Protein AF-A0A350HA23-F1 (afdb_monomer)

Foldseek 3Di:
DDVVVVVVVVVVVVVVVVVVVVVCVVVPDDDDDDDDPPPPPPDFPKWKKKKKKKWWWFQPQQFADDDDPDPVNNSLRTTWIKIKMKMWIWTDDPNWIKIKMKMKMKTARAGGFRFLQFQPPDPDRARGKGKTKGQGIKMKIKMKMKTDPDPFKIKIKMKMKMKTWTKIWIDGVDPHTDIDHTKIWIWIKMWMKMKGQPDDPVVVQKGKIKMFIFMKIWTDDMPPPCPVGGPDIDMGTPGGIMIMIMHTD

Radius of gyration: 23.12 Å; Cα contacts (8 Å, |Δi|>4): 568; chains: 1; bounding box: 74×37×57 Å

Sequence (249 aa):
MNKKVLWGLLILLLSALLFSDELQESLSGDTLLNIEKDSLYANNKTHFSISYNIGLCSKGNDLSSGISDDIVSLVIGRFYLINSVELLKSFSYNKKSFDVGIGFGYANIQSGSFDTHFKDTILNNFSSNWAGLLLGKTYKYYLNSLIRFSSAFNAGLTVNYSQGYGIENYYNNSTSPFELQNIRRDFIGTGLFFQWFPFSLNKLFLNPYLMIKLEGAKEVNSSSPYEAVWSKKVNLWFTGVYVGFSIGN

Solvent-accessible surface area (backbone atoms only — not comparable to full-atom values): 12978 Å² total; per-residue (Å²): 131,59,68,68,59,53,49,54,52,45,52,53,49,46,52,58,42,59,67,43,46,72,56,44,68,75,68,73,70,99,71,76,91,88,77,68,92,84,65,83,79,69,73,80,72,71,41,53,31,47,31,43,36,44,29,51,18,35,31,50,76,52,25,25,42,79,91,51,96,46,69,68,54,42,50,56,31,38,40,37,54,35,44,34,44,35,45,34,41,41,45,71,58,95,94,42,48,40,34,44,30,45,34,44,32,45,30,61,41,66,59,14,50,32,78,53,77,34,60,42,69,82,86,73,68,43,88,64,30,42,34,36,37,31,39,34,49,32,42,36,39,37,40,37,43,35,42,59,79,50,96,42,37,34,42,32,41,36,44,38,41,33,42,31,37,20,35,39,34,37,31,63,97,49,98,63,58,55,73,45,77,76,31,43,35,32,26,46,28,47,32,39,36,41,37,35,38,89,54,75,42,75,93,73,52,37,36,42,32,44,32,44,34,54,29,41,23,40,49,77,48,60,64,48,92,55,57,88,74,47,87,81,68,57,52,48,39,60,27,32,49,30,44,34,37,36,35,49,129

Nearest PDB structures (foldseek):
  6r2q-assembly1_B  TM=2.440E-01  e=6.971E-02  Shewanella baltica
  5fq7-assembly1_B  TM=2.322E-01  e=1.637E-01  Bacteroides thetaiotaomicron
  6sm3-assembly1_B  TM=2.751E-01  e=4.056E-01  Porphyromonas gingivalis W83
  8bmx-assembly1_C  TM=2.406E-01  e=3.106E-01  Bacteroides thetaiotaomicron VPI-5482
  1pnz-assembly1_A  TM=2.355E-01  e=5.587E-01  Escherichia coli

Organism: NCBI:txid2052148

Mean predicted aligned error: 12.56 Å

Structure (mmCIF, N/CA/C/O backbone):
data_AF-A0A350HA23-F1
#
_entry.id   AF-A0A350HA23-F1
#
loop_
_atom_site.group_PDB
_atom_site.id
_atom_site.type_symbol
_atom_site.label_atom_id
_atom_site.label_alt_id
_atom_site.label_comp_id
_atom_site.label_asym_id
_atom_site.label_entity_id
_atom_site.label_seq_id
_atom_site.pdbx_PDB_ins_code
_atom_site.Cartn_x
_atom_site.Cartn_y
_atom_site.Cartn_z
_atom_site.occupancy
_atom_site.B_iso_or_equiv
_atom_site.auth_seq_id
_atom_site.auth_comp_id
_atom_site.auth_asym_id
_atom_site.auth_atom_id
_atom_site.pdbx_PDB_model_num
ATOM 1 N N . MET A 1 1 ? -13.479 -1.899 -19.887 1.00 44.66 1 MET A N 1
ATOM 2 C CA . MET A 1 1 ? -13.221 -2.488 -18.552 1.00 44.66 1 MET A CA 1
ATOM 3 C C . MET A 1 1 ? -12.656 -3.891 -18.751 1.00 44.66 1 MET A C 1
ATOM 5 O O . MET A 1 1 ? -13.248 -4.656 -19.501 1.00 44.66 1 MET A O 1
ATOM 9 N N . ASN A 1 2 ? -11.476 -4.200 -18.203 1.00 54.25 2 ASN A N 1
ATOM 10 C CA . ASN A 1 2 ? -10.789 -5.475 -18.449 1.00 54.25 2 ASN A CA 1
ATOM 11 C C . ASN A 1 2 ? -11.610 -6.637 -17.855 1.00 54.25 2 ASN A C 1
ATOM 13 O O . ASN A 1 2 ? -12.013 -6.558 -16.695 1.00 54.25 2 ASN A O 1
ATOM 17 N N . LYS A 1 3 ? -11.850 -7.711 -18.624 1.00 43.31 3 LYS A N 1
ATOM 18 C CA . LYS A 1 3 ? -12.650 -8.870 -18.179 1.00 43.31 3 LYS A CA 1
ATOM 19 C C . LYS A 1 3 ? -12.146 -9.430 -16.843 1.00 43.31 3 LYS A C 1
ATOM 21 O O . LYS A 1 3 ? -12.951 -9.837 -16.022 1.00 43.31 3 LYS A O 1
ATOM 26 N N . LYS A 1 4 ? -10.837 -9.364 -16.572 1.00 47.16 4 LYS A N 1
ATOM 27 C CA . LYS A 1 4 ? -10.236 -9.804 -15.297 1.00 47.16 4 LYS A CA 1
ATOM 28 C C . LYS A 1 4 ? -10.660 -8.958 -14.086 1.00 47.16 4 LYS A C 1
ATOM 30 O O . LYS A 1 4 ? -10.870 -9.505 -13.012 1.00 47.16 4 LYS A O 1
ATOM 35 N N . VAL A 1 5 ? -10.834 -7.647 -14.268 1.00 45.09 5 VAL A N 1
ATOM 36 C CA . VAL A 1 5 ? -11.337 -6.730 -13.225 1.00 45.09 5 VAL A CA 1
ATOM 37 C C . VAL A 1 5 ? -12.819 -6.985 -12.967 1.00 45.09 5 VAL A C 1
ATOM 39 O O . VAL A 1 5 ? -13.247 -6.999 -11.817 1.00 45.09 5 VAL A O 1
ATOM 42 N N . LEU A 1 6 ? -13.584 -7.260 -14.029 1.00 48.44 6 LEU A N 1
ATOM 43 C CA . LEU A 1 6 ? -14.982 -7.669 -13.909 1.00 48.44 6 LEU A CA 1
ATOM 44 C C . LEU A 1 6 ? -15.101 -8.984 -13.126 1.00 48.44 6 LEU A C 1
ATOM 46 O O . LEU A 1 6 ? -15.938 -9.062 -12.244 1.00 48.44 6 LEU A O 1
ATOM 50 N N . TRP A 1 7 ? -14.232 -9.970 -13.375 1.00 51.69 7 TRP A N 1
ATOM 51 C CA . TRP A 1 7 ? -14.207 -11.226 -12.615 1.00 51.69 7 TRP A CA 1
ATOM 52 C C . TRP A 1 7 ? -13.810 -11.035 -11.147 1.00 51.69 7 TRP A C 1
ATOM 54 O O . TRP A 1 7 ? -14.416 -11.658 -10.288 1.00 51.69 7 TRP A O 1
ATOM 64 N N . GLY A 1 8 ? -12.852 -10.157 -10.833 1.00 52.16 8 GLY A N 1
ATOM 65 C CA . GLY A 1 8 ? -12.499 -9.842 -9.442 1.00 52.16 8 GLY A CA 1
ATOM 66 C C . GLY A 1 8 ? -13.642 -9.163 -8.680 1.00 52.16 8 GLY A C 1
ATOM 67 O O . GLY A 1 8 ? -13.960 -9.561 -7.562 1.00 52.16 8 GLY A O 1
ATOM 68 N N . LEU A 1 9 ? -14.311 -8.194 -9.315 1.00 49.84 9 LEU A N 1
ATOM 69 C CA . LEU A 1 9 ? -15.528 -7.575 -8.784 1.00 49.84 9 LEU A CA 1
ATOM 70 C C . LEU A 1 9 ? -16.672 -8.581 -8.670 1.00 49.84 9 LEU A C 1
ATOM 72 O O . LEU A 1 9 ? -17.390 -8.543 -7.684 1.00 49.84 9 LEU A O 1
ATOM 76 N N . LEU A 1 10 ? -16.820 -9.493 -9.634 1.00 49.53 10 LEU A N 1
ATOM 77 C CA . LEU A 1 10 ? -17.839 -10.538 -9.617 1.00 49.53 10 LEU A CA 1
ATOM 78 C C . LEU A 1 10 ? -17.581 -11.540 -8.494 1.00 49.53 10 LEU A C 1
ATOM 80 O O . LEU A 1 10 ? -18.531 -11.915 -7.838 1.00 49.53 10 LEU A O 1
ATOM 84 N N . ILE A 1 11 ? -16.331 -11.935 -8.234 1.00 59.06 11 ILE A N 1
ATOM 85 C CA . ILE A 1 11 ? -15.965 -12.822 -7.117 1.00 59.06 11 ILE A CA 1
ATOM 86 C C . ILE A 1 11 ? -16.202 -12.128 -5.772 1.00 59.06 11 ILE A C 1
ATOM 88 O O . ILE A 1 11 ? -16.645 -12.784 -4.841 1.00 59.06 11 ILE A O 1
ATOM 92 N N . LEU A 1 12 ? -15.961 -10.816 -5.672 1.00 50.94 12 LEU A N 1
ATOM 93 C CA . LEU A 1 12 ? -16.290 -10.006 -4.490 1.00 50.94 12 LEU A CA 1
ATOM 94 C C . LEU A 1 12 ? -17.801 -9.819 -4.300 1.00 50.94 12 LEU A C 1
ATOM 96 O O . LEU A 1 12 ? -18.290 -9.856 -3.175 1.00 50.94 12 LEU A O 1
ATOM 100 N N . LEU A 1 13 ? -18.544 -9.628 -5.393 1.00 50.62 13 LEU A N 1
ATOM 101 C CA . LEU A 1 13 ? -20.001 -9.572 -5.367 1.00 50.62 13 LEU A CA 1
ATOM 102 C C . LEU A 1 13 ? -20.568 -10.946 -5.010 1.00 50.62 13 LEU A C 1
ATOM 104 O O . LEU A 1 13 ? -21.474 -11.020 -4.203 1.00 50.62 13 LEU A O 1
ATOM 108 N N . LEU A 1 14 ? -20.008 -12.024 -5.566 1.00 45.19 14 LEU A N 1
ATOM 109 C CA . LEU A 1 14 ? -20.374 -13.411 -5.291 1.00 45.19 14 LEU A CA 1
ATOM 110 C C . LEU A 1 14 ? -19.996 -13.819 -3.878 1.00 45.19 14 LEU A C 1
ATOM 112 O O . LEU A 1 14 ? -20.769 -14.532 -3.276 1.00 45.19 14 LEU A O 1
ATOM 116 N N . SER A 1 15 ? -18.876 -13.380 -3.308 1.00 52.31 15 SER A N 1
ATOM 117 C CA . SER A 1 15 ? -18.588 -13.654 -1.899 1.00 52.31 15 SER A CA 1
ATOM 118 C C . SER A 1 15 ? -19.535 -12.869 -0.995 1.00 52.31 15 SER A C 1
ATOM 120 O O . SER A 1 15 ? -20.095 -13.450 -0.074 1.00 52.31 15 SER A O 1
ATOM 122 N N . ALA A 1 16 ? -19.823 -11.601 -1.306 1.00 48.41 16 ALA A N 1
ATOM 123 C CA . ALA A 1 16 ? -20.853 -10.830 -0.609 1.00 48.41 16 ALA A CA 1
ATOM 124 C C . ALA A 1 16 ? -22.270 -11.428 -0.765 1.00 48.41 16 ALA A C 1
ATOM 126 O O . ALA A 1 16 ? -23.061 -11.354 0.172 1.00 48.41 16 ALA A O 1
ATOM 127 N N . LEU A 1 17 ? -22.578 -12.038 -1.916 1.00 45.44 17 LEU A N 1
ATOM 128 C CA . LEU A 1 17 ? -23.851 -12.703 -2.213 1.00 45.44 17 LEU A CA 1
ATOM 129 C C . LEU A 1 17 ? -23.929 -14.116 -1.617 1.00 45.44 17 LEU A C 1
ATOM 131 O O . LEU A 1 17 ? -24.963 -14.481 -1.089 1.00 45.44 17 LEU A O 1
ATOM 135 N N . LEU A 1 18 ? -22.840 -14.883 -1.585 1.00 46.09 18 LEU A N 1
ATOM 136 C CA . LEU A 1 18 ? -22.783 -16.207 -0.951 1.00 46.09 18 LEU A CA 1
ATOM 137 C C . LEU A 1 18 ? -22.986 -16.100 0.569 1.00 46.09 18 LEU A C 1
ATOM 139 O O . LEU A 1 18 ? -23.615 -16.969 1.157 1.00 46.09 18 LEU A O 1
ATOM 143 N N . PHE A 1 19 ? -22.547 -14.999 1.191 1.00 48.44 19 PHE A N 1
ATOM 144 C CA . PHE A 1 19 ? -22.897 -14.663 2.580 1.00 48.44 19 PHE A CA 1
ATOM 145 C C . PHE A 1 19 ? -24.306 -14.049 2.740 1.00 48.44 19 PHE A C 1
ATOM 147 O O . PHE A 1 19 ? -24.802 -13.944 3.860 1.00 48.44 19 PHE A O 1
ATOM 154 N N . SER A 1 20 ? -24.955 -13.636 1.646 1.00 47.41 20 SER A N 1
ATOM 155 C CA . SER A 1 20 ? -26.346 -13.155 1.612 1.00 47.41 20 SER A CA 1
ATOM 156 C C . SER A 1 20 ? -27.341 -14.300 1.404 1.00 47.41 20 SER A C 1
ATOM 158 O O . SER A 1 20 ? -28.432 -14.264 1.967 1.00 47.41 20 SER A O 1
ATOM 160 N N . ASP A 1 21 ? -26.977 -15.326 0.637 1.00 42.88 21 ASP A N 1
ATOM 161 C CA . ASP A 1 21 ? -27.863 -16.436 0.284 1.00 42.88 21 ASP A CA 1
ATOM 162 C C . ASP A 1 21 ? -28.022 -17.429 1.446 1.00 42.88 21 ASP A C 1
ATOM 164 O O . ASP A 1 21 ? -29.137 -17.877 1.697 1.00 42.88 21 ASP A O 1
ATOM 168 N N . GLU A 1 22 ? -26.988 -17.639 2.275 1.00 46.59 22 GLU A N 1
ATOM 169 C CA . GLU A 1 22 ? -27.129 -18.305 3.591 1.00 46.59 22 GLU A CA 1
ATOM 170 C C . GLU A 1 22 ? -28.080 -17.542 4.542 1.00 46.59 22 GLU A C 1
ATOM 172 O O . GLU A 1 22 ? -28.651 -18.115 5.469 1.00 46.59 22 GLU A O 1
ATOM 177 N N . LEU A 1 23 ? -28.299 -16.244 4.298 1.00 41.03 23 LEU A N 1
ATOM 178 C CA . LEU A 1 23 ? -29.286 -15.413 4.994 1.00 41.03 23 LEU A CA 1
ATOM 179 C C . LEU A 1 23 ? -30.675 -15.480 4.327 1.00 41.03 23 LEU A C 1
ATOM 181 O O . LEU A 1 23 ? -31.682 -15.357 5.027 1.00 41.03 23 LEU A O 1
ATOM 185 N N . GLN A 1 24 ? -30.761 -15.736 3.017 1.00 42.22 24 GLN A N 1
ATOM 186 C CA . GLN A 1 24 ? -32.025 -15.900 2.284 1.00 42.22 24 GLN A CA 1
ATOM 187 C C . GLN A 1 24 ? -32.605 -17.321 2.341 1.00 42.22 24 GLN A C 1
ATOM 189 O O . GLN A 1 24 ? -33.827 -17.471 2.282 1.00 42.22 24 GLN A O 1
ATOM 194 N N . GLU A 1 25 ? -31.791 -18.357 2.553 1.00 41.03 25 GLU A N 1
ATOM 195 C CA . GLU A 1 25 ? -32.283 -19.711 2.858 1.00 41.03 25 GLU A CA 1
ATOM 196 C C . GLU A 1 25 ? -33.001 -19.771 4.219 1.00 41.03 25 GLU A C 1
ATOM 198 O O . GLU A 1 25 ? -33.855 -20.627 4.429 1.00 41.03 25 GLU A O 1
ATOM 203 N N . SER A 1 26 ? -32.779 -18.787 5.104 1.00 43.81 26 SER A N 1
ATOM 204 C CA . SER A 1 26 ? -33.602 -18.593 6.311 1.00 43.81 26 SER A CA 1
ATOM 205 C C . SER A 1 26 ? -34.960 -17.911 6.053 1.00 43.81 26 SER A C 1
ATOM 207 O O . SER A 1 26 ? -35.782 -17.816 6.962 1.00 43.81 26 SER A O 1
ATOM 209 N N . LEU A 1 27 ? -35.211 -17.434 4.826 1.00 38.25 27 LEU A N 1
ATOM 210 C CA . LEU A 1 27 ? -36.373 -16.613 4.453 1.00 38.25 27 LEU A CA 1
ATOM 211 C C . LEU A 1 27 ? -37.299 -17.257 3.407 1.00 38.25 27 LEU A C 1
ATOM 213 O O . LEU A 1 27 ? -38.324 -16.665 3.075 1.00 38.25 27 LEU A O 1
ATOM 217 N N . SER A 1 28 ? -36.996 -18.460 2.907 1.00 42.38 28 SER A N 1
ATOM 218 C CA . SER A 1 28 ? -37.864 -19.188 1.965 1.00 42.38 28 SER A CA 1
ATOM 219 C C . SER A 1 28 ? -38.332 -20.525 2.540 1.00 42.38 28 SER A C 1
ATOM 221 O O . SER A 1 28 ? -37.976 -21.608 2.091 1.00 42.38 28 SER A O 1
ATOM 223 N N . GLY A 1 29 ? -39.174 -20.442 3.564 1.00 36.59 29 GLY A N 1
ATOM 224 C CA . GLY A 1 29 ? -39.840 -21.602 4.138 1.00 36.59 29 GLY A CA 1
ATOM 225 C C . GLY A 1 29 ? -40.995 -21.166 5.017 1.00 36.59 29 GLY A C 1
ATOM 226 O O . GLY A 1 29 ? -40.851 -21.093 6.234 1.00 36.59 29 GLY A O 1
ATOM 227 N N . ASP A 1 30 ? -42.131 -20.852 4.391 1.00 45.16 30 ASP A N 1
ATOM 228 C CA . ASP A 1 30 ? -43.414 -20.612 5.050 1.00 45.16 30 ASP A CA 1
ATOM 229 C C . ASP A 1 30 ? -43.764 -21.780 5.983 1.00 45.16 30 ASP A C 1
ATOM 231 O O . ASP A 1 30 ? -44.369 -22.774 5.590 1.00 45.16 30 ASP A O 1
ATOM 235 N N . THR A 1 31 ? -43.399 -21.645 7.256 1.00 40.53 31 THR A N 1
ATOM 236 C CA . THR A 1 31 ? -43.985 -22.421 8.345 1.00 40.53 31 THR A CA 1
ATOM 237 C C . THR A 1 31 ? -44.118 -21.536 9.579 1.00 40.53 31 THR A C 1
ATOM 239 O O . THR A 1 31 ? -43.207 -21.383 10.378 1.00 40.53 31 THR A O 1
ATOM 242 N N . LEU A 1 32 ? -45.332 -20.996 9.711 1.00 35.59 32 LEU A N 1
ATOM 243 C CA . LEU A 1 32 ? -46.062 -20.854 10.971 1.00 35.59 32 LEU A CA 1
ATOM 244 C C . LEU A 1 32 ? -45.513 -19.846 12.000 1.00 35.59 32 LEU A C 1
ATOM 246 O O . LEU A 1 32 ? -44.735 -20.160 12.891 1.00 35.59 32 LEU A O 1
ATOM 250 N N . LEU A 1 33 ? -46.071 -18.634 11.910 1.00 45.16 33 LEU A N 1
ATOM 251 C CA . LEU A 1 33 ? -46.885 -18.011 12.968 1.00 45.16 33 LEU A CA 1
ATOM 252 C C . LEU A 1 33 ? -46.480 -18.320 14.431 1.00 45.16 33 LEU A C 1
ATOM 254 O O . LEU A 1 33 ? -46.729 -19.412 14.930 1.00 45.16 33 LEU A O 1
ATOM 258 N N . ASN A 1 34 ? -46.056 -17.261 15.136 1.00 38.25 34 ASN A N 1
ATOM 259 C CA . ASN A 1 34 ? -45.949 -17.113 16.604 1.00 38.25 34 ASN A CA 1
ATOM 260 C C . ASN A 1 34 ? -44.606 -17.392 17.297 1.00 38.25 34 ASN A C 1
ATOM 262 O O . ASN A 1 34 ? -44.599 -17.821 18.448 1.00 38.25 34 ASN A O 1
ATOM 266 N N . ILE A 1 35 ? -43.476 -17.010 16.699 1.00 39.25 35 ILE A N 1
ATOM 267 C CA . ILE A 1 35 ? -42.250 -16.784 17.482 1.00 39.25 35 ILE A CA 1
ATOM 268 C C . ILE A 1 35 ? -41.827 -15.319 17.330 1.00 39.25 35 ILE A C 1
ATOM 270 O O . ILE A 1 35 ? -41.326 -14.900 16.294 1.00 39.25 35 ILE A O 1
ATOM 274 N N . GLU A 1 36 ? -42.143 -14.540 18.366 1.00 38.94 3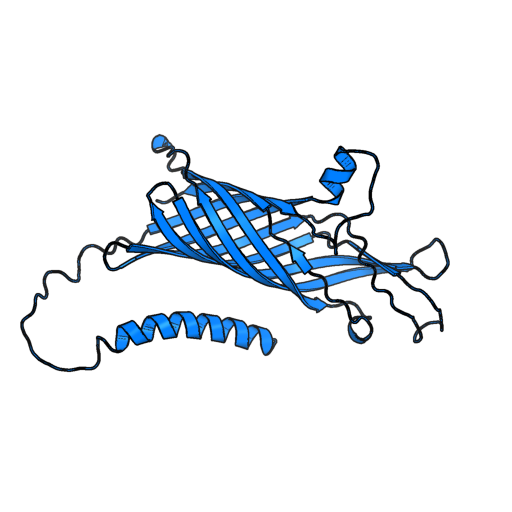6 GLU A N 1
ATOM 275 C CA . GLU A 1 36 ? -41.507 -13.274 18.760 1.00 38.94 36 GLU A CA 1
ATOM 276 C C . GLU A 1 36 ? -41.146 -12.285 17.638 1.00 38.94 36 GLU A C 1
ATOM 278 O O . GLU A 1 36 ? -39.990 -12.094 17.265 1.00 38.94 36 GLU A O 1
ATOM 283 N N . LYS A 1 37 ? -42.145 -11.509 17.207 1.00 33.59 37 LYS A N 1
ATOM 284 C CA . LYS A 1 37 ? -41.938 -10.256 16.459 1.00 33.59 37 LYS A CA 1
ATOM 285 C C . LYS A 1 37 ? -41.234 -9.146 17.268 1.00 33.59 37 LYS A C 1
ATOM 287 O O . LYS A 1 37 ? -40.971 -8.087 16.708 1.00 33.59 37 LYS A O 1
ATOM 292 N N . ASP A 1 38 ? -40.870 -9.399 18.528 1.00 35.19 38 ASP A N 1
ATOM 293 C CA . ASP A 1 38 ? -40.363 -8.392 19.470 1.00 35.19 38 ASP A CA 1
ATOM 294 C C . ASP A 1 38 ? -38.849 -8.463 19.771 1.00 35.19 38 ASP A C 1
ATOM 296 O O . ASP A 1 38 ? -38.357 -7.657 20.558 1.00 35.19 38 ASP A O 1
ATOM 300 N N . SER A 1 39 ? -38.061 -9.345 19.133 1.00 35.59 39 SER A N 1
ATOM 301 C CA . SER A 1 39 ? -36.604 -9.433 19.400 1.00 35.59 39 SER A CA 1
ATOM 302 C C . SER A 1 39 ? -35.676 -9.186 18.198 1.00 35.59 39 SER A C 1
ATOM 304 O O . SER A 1 39 ? -34.488 -8.926 18.396 1.00 35.59 39 SER A O 1
ATOM 306 N N . LEU A 1 40 ? -36.186 -9.166 16.958 1.00 39.19 40 LEU A N 1
ATOM 307 C CA . LEU A 1 40 ? -35.351 -9.027 15.748 1.00 39.19 40 LEU A CA 1
ATOM 308 C C . LEU A 1 40 ? -35.111 -7.581 15.268 1.00 39.19 40 LEU A C 1
ATOM 310 O O . LEU A 1 40 ? -34.254 -7.351 14.418 1.00 39.19 40 LEU A O 1
ATOM 314 N N . TYR A 1 41 ? -35.800 -6.597 15.853 1.00 40.25 41 TYR A N 1
ATOM 315 C CA . TYR A 1 41 ? -35.554 -5.157 15.652 1.00 40.25 41 TYR A CA 1
ATOM 316 C C . TYR A 1 41 ? -34.712 -4.540 16.785 1.00 40.25 41 TYR A C 1
ATOM 318 O O . TYR A 1 41 ? -34.812 -3.350 17.091 1.00 40.25 41 TYR A O 1
ATOM 326 N N . ALA A 1 42 ? -33.856 -5.339 17.425 1.00 39.97 42 ALA A N 1
ATOM 327 C CA . ALA A 1 42 ? -32.929 -4.861 18.440 1.00 39.97 42 ALA A CA 1
ATOM 328 C C . ALA A 1 42 ? -31.822 -3.984 17.815 1.00 39.97 42 ALA A C 1
ATOM 330 O O . ALA A 1 42 ? -30.749 -4.463 17.474 1.00 39.97 42 ALA A O 1
ATOM 331 N N . ASN A 1 43 ? -32.084 -2.676 17.698 1.00 44.19 43 ASN A N 1
ATOM 332 C CA . ASN A 1 43 ? -31.084 -1.599 17.664 1.00 44.19 43 ASN A CA 1
ATOM 333 C C . ASN A 1 43 ? -29.856 -1.843 16.754 1.00 44.19 43 ASN A C 1
ATOM 335 O O . ASN A 1 43 ? -28.713 -1.842 17.218 1.00 44.19 43 ASN A O 1
ATOM 339 N N . ASN A 1 44 ? -30.064 -1.955 15.439 1.00 50.69 44 ASN A N 1
ATOM 340 C CA . ASN A 1 44 ? -28.972 -1.870 14.463 1.00 50.69 44 ASN A CA 1
ATOM 341 C C . ASN A 1 44 ? -28.453 -0.427 14.372 1.00 50.69 44 ASN A C 1
ATOM 343 O O . ASN A 1 44 ? -28.734 0.298 13.419 1.00 50.69 44 ASN A O 1
ATOM 347 N N . LYS A 1 45 ? -27.693 0.014 15.380 1.00 61.41 45 LYS A N 1
ATOM 348 C CA . LYS A 1 45 ? -26.907 1.244 15.281 1.00 61.41 45 LYS A CA 1
ATOM 349 C C . LYS A 1 45 ? -25.831 1.013 14.227 1.00 61.41 45 LYS A C 1
ATOM 351 O O . LYS A 1 45 ? -24.855 0.305 14.458 1.00 61.41 45 LYS A O 1
ATOM 356 N N . THR A 1 46 ? -26.042 1.569 13.043 1.00 66.44 46 THR A N 1
ATOM 357 C CA . THR A 1 46 ? -25.005 1.659 12.019 1.00 66.44 46 THR A CA 1
ATOM 358 C C . THR A 1 46 ? -24.025 2.747 12.435 1.00 66.44 46 THR A C 1
ATOM 360 O O . THR A 1 46 ? -24.429 3.901 12.581 1.00 66.44 46 THR A O 1
ATOM 363 N N . HIS A 1 47 ? -22.757 2.388 12.610 1.00 83.56 47 HIS A N 1
ATOM 364 C CA . HIS A 1 47 ? -21.684 3.343 12.884 1.00 83.56 47 HIS A CA 1
ATOM 365 C C . HIS A 1 47 ? -20.867 3.567 11.612 1.00 83.56 47 HIS A C 1
ATOM 367 O O . HIS A 1 47 ? -20.634 2.631 10.843 1.00 83.56 47 HIS A O 1
ATOM 373 N N . PHE A 1 48 ? -20.458 4.812 11.386 1.00 88.44 48 PHE A N 1
ATOM 374 C CA . PHE A 1 48 ? -19.585 5.199 10.286 1.00 88.44 48 PHE A CA 1
ATOM 375 C C . PHE A 1 48 ? -18.329 5.809 10.869 1.00 88.44 48 PHE A C 1
ATOM 377 O O . PHE A 1 48 ? -18.427 6.749 11.654 1.00 88.44 48 PHE A O 1
ATOM 384 N N . SER A 1 49 ? -17.167 5.328 10.442 1.00 90.62 49 SER A N 1
ATOM 385 C CA . SER A 1 49 ? -15.904 5.910 10.866 1.00 90.62 49 SER A CA 1
ATOM 386 C C . SER A 1 49 ? -15.026 6.299 9.689 1.00 90.62 49 SER A C 1
ATOM 388 O O . SER A 1 49 ? -15.010 5.650 8.644 1.00 90.62 49 SER A O 1
ATOM 390 N N . ILE A 1 50 ? -14.304 7.401 9.864 1.00 92.81 50 ILE A N 1
ATOM 391 C CA . ILE A 1 50 ? -13.283 7.875 8.936 1.00 92.81 50 ILE A CA 1
ATOM 392 C C . ILE A 1 50 ? -11.944 7.716 9.632 1.00 92.81 50 ILE A C 1
ATOM 394 O O . ILE A 1 50 ? -11.772 8.147 10.771 1.00 92.81 50 ILE A O 1
ATOM 398 N N . SER A 1 51 ? -10.990 7.106 8.946 1.00 93.62 51 SER A N 1
ATOM 399 C CA . SER A 1 51 ? -9.657 6.862 9.469 1.00 93.62 51 SER A CA 1
ATOM 400 C C . SER A 1 51 ? -8.590 7.446 8.564 1.00 93.62 51 SER A C 1
ATOM 402 O O . SER A 1 51 ? -8.728 7.450 7.343 1.00 93.62 51 SER A O 1
ATOM 404 N N . TYR A 1 52 ? -7.496 7.887 9.172 1.00 94.56 52 TYR A N 1
ATOM 405 C CA . TYR A 1 52 ? -6.265 8.250 8.482 1.00 94.56 52 TYR A CA 1
ATOM 406 C C . TYR A 1 52 ? -5.121 7.398 9.023 1.00 94.56 52 TYR A C 1
ATOM 408 O O . TYR A 1 52 ? -5.030 7.193 10.235 1.00 94.56 52 TYR A O 1
ATOM 416 N N . ASN A 1 53 ? -4.247 6.906 8.147 1.00 95.75 53 ASN A N 1
ATOM 417 C CA . ASN A 1 53 ? -3.036 6.194 8.544 1.00 95.75 53 ASN A CA 1
ATOM 418 C C . ASN A 1 53 ? -1.830 6.543 7.674 1.00 95.75 53 ASN A C 1
ATOM 420 O O . ASN A 1 53 ? -1.951 6.855 6.489 1.00 95.75 53 ASN A O 1
ATOM 424 N N . ILE A 1 54 ? -0.658 6.431 8.293 1.00 96.62 54 ILE A N 1
ATOM 425 C CA . ILE A 1 54 ? 0.649 6.477 7.649 1.00 96.62 54 ILE A CA 1
ATOM 426 C C . ILE A 1 54 ? 1.294 5.107 7.836 1.00 96.62 54 ILE A C 1
ATOM 428 O O . ILE A 1 54 ? 1.380 4.607 8.959 1.00 96.62 54 ILE A O 1
ATOM 432 N N . GLY A 1 55 ? 1.728 4.496 6.739 1.00 96.19 55 GLY A N 1
ATOM 433 C CA . GLY A 1 55 ? 2.381 3.193 6.717 1.00 96.19 55 GLY A CA 1
ATOM 434 C C . GLY A 1 55 ? 3.825 3.276 6.260 1.00 96.19 55 GLY A C 1
ATOM 435 O O . GLY A 1 55 ? 4.114 3.934 5.264 1.00 96.19 55 GLY A O 1
ATOM 436 N N . LEU A 1 56 ? 4.709 2.553 6.943 1.00 95.25 56 LEU A N 1
ATOM 437 C CA . LEU A 1 56 ? 6.054 2.233 6.478 1.00 95.25 56 LEU A CA 1
ATOM 438 C C . LEU A 1 56 ? 6.027 0.834 5.857 1.00 95.25 56 LEU A C 1
ATOM 440 O O . LEU A 1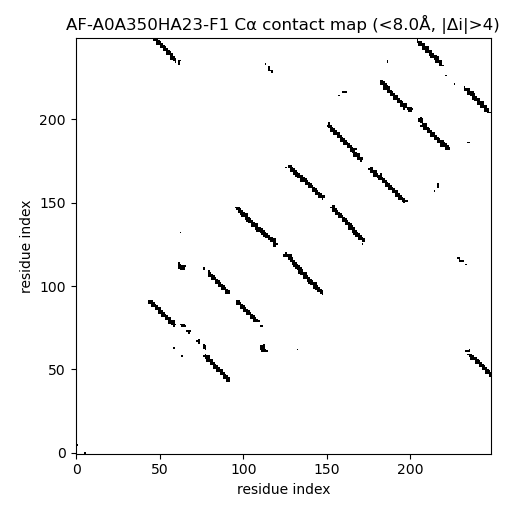 56 ? 5.912 -0.167 6.567 1.00 95.25 56 LEU A O 1
ATOM 444 N N . CYS A 1 57 ? 6.102 0.775 4.531 1.00 95.06 57 CYS A N 1
ATOM 445 C CA . CYS A 1 57 ? 5.943 -0.445 3.741 1.00 95.06 57 CYS A CA 1
ATOM 446 C C . CYS A 1 57 ? 7.275 -0.918 3.177 1.00 95.06 57 CYS A C 1
ATOM 448 O O . CYS A 1 57 ? 8.107 -0.098 2.796 1.00 95.06 57 CYS A O 1
ATOM 450 N N . SER A 1 58 ? 7.467 -2.230 3.071 1.00 92.94 58 SER A N 1
ATOM 451 C CA . SER A 1 58 ? 8.599 -2.792 2.335 1.00 92.94 58 SER A CA 1
ATOM 452 C C . SER A 1 58 ? 8.377 -2.655 0.831 1.00 92.94 58 SER A C 1
ATOM 454 O O . SER A 1 58 ? 7.294 -2.938 0.339 1.00 92.94 58 SER A O 1
ATOM 456 N N . LYS A 1 59 ? 9.414 -2.280 0.081 1.00 88.12 59 LYS A N 1
ATOM 457 C CA . LYS A 1 59 ? 9.408 -2.277 -1.391 1.00 88.12 59 LYS A CA 1
ATOM 458 C C . LYS A 1 59 ? 9.433 -3.694 -1.982 1.00 88.12 59 LYS A C 1
ATOM 460 O O . LYS A 1 59 ? 9.013 -3.896 -3.118 1.00 88.12 59 LYS A O 1
ATOM 465 N N . GLY A 1 60 ? 9.912 -4.675 -1.212 1.00 86.62 60 GLY A N 1
ATOM 466 C CA . GLY A 1 60 ? 10.249 -6.009 -1.707 1.00 86.62 60 GLY A CA 1
ATOM 467 C C . GLY A 1 60 ? 11.428 -6.004 -2.688 1.00 86.62 60 GLY A C 1
ATOM 468 O O . GLY A 1 60 ? 12.009 -4.963 -2.988 1.00 86.62 60 GLY A O 1
ATOM 469 N N . ASN A 1 61 ? 11.785 -7.185 -3.191 1.00 80.94 61 ASN A N 1
ATOM 470 C CA . ASN A 1 61 ? 12.992 -7.365 -4.009 1.00 80.94 61 ASN A CA 1
ATOM 471 C C . ASN A 1 61 ? 12.875 -6.764 -5.418 1.00 80.94 61 ASN A C 1
ATOM 473 O O . ASN A 1 61 ? 13.881 -6.381 -6.001 1.00 80.94 61 ASN A O 1
ATOM 477 N N . ASP A 1 62 ? 11.660 -6.681 -5.972 1.00 77.88 62 ASP A N 1
ATOM 478 C CA . ASP A 1 62 ? 11.443 -6.165 -7.332 1.00 77.88 62 ASP A CA 1
ATOM 479 C C . ASP A 1 62 ? 11.683 -4.652 -7.438 1.00 77.88 62 ASP A C 1
ATOM 481 O O . ASP A 1 62 ? 11.947 -4.147 -8.527 1.00 77.88 62 ASP A O 1
ATOM 485 N N . LEU A 1 63 ? 11.583 -3.935 -6.314 1.00 78.19 63 LEU A N 1
ATOM 486 C CA . LEU A 1 63 ? 11.699 -2.480 -6.236 1.00 78.19 63 LEU A CA 1
ATOM 487 C C . LEU A 1 63 ? 12.796 -2.031 -5.259 1.00 78.19 63 LEU A C 1
ATOM 489 O O . LEU A 1 63 ? 12.921 -0.844 -4.988 1.00 78.19 63 LEU A O 1
ATOM 493 N N . SER A 1 64 ? 13.606 -2.938 -4.712 1.00 73.88 64 SER A N 1
ATOM 494 C CA . SER A 1 64 ? 14.751 -2.547 -3.886 1.00 73.88 64 SER A CA 1
ATOM 495 C C . SER A 1 64 ? 15.924 -2.121 -4.769 1.00 73.88 64 SER A C 1
ATOM 497 O O . SER A 1 64 ? 16.319 -2.860 -5.671 1.00 73.88 64 SER A O 1
ATOM 499 N N . SER A 1 65 ? 16.509 -0.952 -4.512 1.00 64.81 65 SER A N 1
ATOM 500 C CA . SER A 1 65 ? 17.808 -0.584 -5.090 1.00 64.81 65 SER A CA 1
ATOM 501 C C . SER A 1 65 ? 18.933 -1.373 -4.405 1.00 64.81 65 SER A C 1
ATOM 503 O O . SER A 1 65 ? 18.803 -1.727 -3.232 1.00 64.81 65 SER A O 1
ATOM 505 N N . GLY A 1 66 ? 20.014 -1.662 -5.139 1.00 60.06 66 GLY A N 1
ATOM 506 C CA . GLY A 1 66 ? 21.163 -2.442 -4.660 1.00 60.06 66 GLY A CA 1
ATOM 507 C C . GLY A 1 66 ? 21.741 -1.974 -3.316 1.00 60.06 66 GLY A C 1
ATOM 508 O O . GLY A 1 66 ? 21.501 -0.853 -2.868 1.00 60.06 66 GLY A O 1
ATOM 509 N N . ILE A 1 67 ? 22.479 -2.877 -2.666 1.00 56.72 67 ILE A N 1
ATOM 510 C CA . ILE A 1 67 ? 23.031 -2.706 -1.316 1.00 56.72 67 ILE A CA 1
ATOM 511 C C . ILE A 1 67 ? 23.957 -1.482 -1.299 1.00 56.72 67 ILE A C 1
ATOM 513 O O . ILE A 1 67 ? 24.990 -1.476 -1.960 1.00 56.72 67 ILE A O 1
ATOM 517 N N . SER A 1 68 ? 23.556 -0.446 -0.564 1.00 62.88 68 SER A N 1
ATOM 518 C CA . SER A 1 68 ? 24.434 0.645 -0.142 1.00 62.88 68 SER A CA 1
ATOM 519 C C . SER A 1 68 ? 25.045 0.286 1.212 1.00 62.88 68 SER A C 1
ATOM 521 O O . SER A 1 68 ? 24.370 -0.340 2.034 1.00 62.88 68 SER A O 1
ATOM 523 N N . ASP A 1 69 ? 26.292 0.696 1.446 1.00 68.50 69 ASP A N 1
ATOM 524 C CA . ASP A 1 69 ? 27.006 0.468 2.710 1.00 68.50 69 ASP A CA 1
ATOM 525 C C . ASP A 1 69 ? 26.496 1.363 3.859 1.00 68.50 69 ASP A C 1
ATOM 527 O O . ASP A 1 69 ? 26.810 1.124 5.024 1.00 68.50 69 ASP A O 1
ATOM 531 N N . ASP A 1 70 ? 25.678 2.378 3.559 1.00 79.00 70 ASP A N 1
ATOM 532 C CA . ASP A 1 70 ? 25.081 3.270 4.554 1.00 79.00 70 ASP A CA 1
ATOM 533 C C . ASP A 1 70 ? 23.691 2.780 5.010 1.00 79.00 70 ASP A C 1
ATOM 535 O O . ASP A 1 70 ? 22.800 2.497 4.206 1.00 79.00 70 ASP A O 1
ATOM 539 N N . ILE A 1 71 ? 23.484 2.732 6.330 1.00 75.12 71 ILE A N 1
ATOM 540 C CA . ILE A 1 71 ? 22.240 2.299 6.983 1.00 75.12 71 ILE A CA 1
ATOM 541 C C . ILE A 1 71 ? 21.050 3.155 6.539 1.00 75.12 71 ILE A C 1
ATOM 543 O O . ILE A 1 71 ? 19.964 2.618 6.305 1.00 75.12 71 ILE A O 1
ATOM 547 N N . VAL A 1 72 ? 21.231 4.473 6.402 1.00 73.06 72 VAL A N 1
ATOM 548 C CA . VAL A 1 72 ? 20.141 5.372 5.989 1.00 73.06 72 VAL A CA 1
ATOM 549 C C . VAL A 1 72 ? 19.722 5.047 4.558 1.00 73.06 72 VAL A C 1
ATOM 551 O O . VAL A 1 72 ? 18.537 4.854 4.273 1.00 73.06 72 VAL A O 1
ATOM 554 N N . SER A 1 73 ? 20.706 4.884 3.680 1.00 71.44 73 SER A N 1
ATOM 555 C CA . SER A 1 73 ? 20.507 4.464 2.296 1.00 71.44 73 SER A CA 1
ATOM 556 C C . SER A 1 73 ? 19.869 3.070 2.187 1.00 71.44 73 SER A C 1
ATOM 558 O O . SER A 1 73 ? 19.013 2.849 1.329 1.00 71.44 73 SER A O 1
ATOM 560 N N . LEU A 1 74 ? 20.196 2.144 3.095 1.00 73.62 74 LEU A N 1
ATOM 561 C CA . LEU A 1 74 ? 19.594 0.810 3.159 1.00 73.62 74 LEU A CA 1
ATOM 562 C C . LEU A 1 74 ? 18.113 0.862 3.559 1.00 73.62 74 LEU A C 1
ATOM 564 O O . LEU A 1 74 ? 17.293 0.155 2.970 1.00 73.62 74 LEU A O 1
ATOM 568 N N . VAL A 1 75 ? 17.745 1.712 4.521 1.00 75.88 75 VAL A N 1
ATOM 569 C CA . VAL A 1 75 ? 16.344 1.896 4.934 1.00 75.88 75 VAL A CA 1
ATOM 570 C C . VAL A 1 75 ? 15.535 2.561 3.816 1.00 75.88 75 VAL A C 1
ATOM 572 O O . VAL A 1 75 ? 14.492 2.035 3.426 1.00 75.88 75 VAL A O 1
ATOM 575 N N . ILE A 1 76 ? 16.031 3.656 3.233 1.00 75.94 76 ILE A N 1
ATOM 576 C CA . ILE A 1 76 ? 15.363 4.356 2.120 1.00 75.94 76 ILE A CA 1
ATOM 577 C C . ILE A 1 76 ? 15.267 3.451 0.878 1.00 75.94 76 ILE A C 1
ATOM 579 O O . ILE A 1 76 ? 14.276 3.474 0.145 1.00 75.94 76 ILE A O 1
ATOM 583 N N . GLY A 1 77 ? 16.268 2.600 0.649 1.00 78.56 77 GLY A N 1
ATOM 584 C CA . GLY A 1 77 ? 16.294 1.636 -0.449 1.00 78.56 77 GLY A CA 1
ATOM 585 C C . GLY A 1 77 ? 15.315 0.470 -0.290 1.00 78.56 77 GLY A C 1
ATOM 586 O O . GLY A 1 77 ? 14.944 -0.138 -1.293 1.00 78.56 77 GLY A O 1
ATOM 587 N N . ARG A 1 78 ? 14.865 0.164 0.935 1.00 86.38 78 ARG A N 1
ATOM 588 C CA . ARG A 1 78 ? 14.003 -0.996 1.238 1.00 86.38 78 ARG A CA 1
ATOM 589 C C . ARG A 1 78 ? 12.578 -0.647 1.622 1.00 86.38 78 ARG A C 1
ATOM 591 O O . ARG A 1 78 ? 11.712 -1.514 1.503 1.00 86.38 78 ARG A O 1
ATOM 598 N N . PHE A 1 79 ? 12.330 0.574 2.079 1.00 90.06 79 PHE A N 1
ATOM 599 C CA . PHE A 1 79 ? 11.024 0.979 2.578 1.00 90.06 79 PHE A CA 1
ATOM 600 C C . PHE A 1 79 ? 10.496 2.229 1.881 1.00 90.06 79 PHE A C 1
ATOM 602 O O . PHE A 1 79 ? 11.248 3.020 1.317 1.00 90.06 79 PHE A O 1
ATOM 609 N N . TYR A 1 80 ? 9.180 2.405 1.917 1.00 91.50 80 TYR A N 1
ATOM 610 C CA . TYR A 1 80 ? 8.503 3.604 1.446 1.00 91.50 80 TYR A CA 1
ATOM 611 C C . TYR A 1 80 ? 7.348 3.972 2.377 1.00 91.50 80 TYR A C 1
ATOM 613 O O . TYR A 1 80 ? 6.822 3.127 3.104 1.00 91.50 80 TYR A O 1
ATOM 621 N N . LEU A 1 81 ? 6.953 5.245 2.346 1.00 93.38 81 LEU A N 1
ATOM 622 C CA . LEU A 1 81 ? 5.812 5.741 3.107 1.00 93.38 81 LEU A CA 1
ATOM 623 C C . LEU A 1 81 ? 4.555 5.779 2.238 1.00 93.38 81 LEU A C 1
ATOM 625 O O . LEU A 1 81 ? 4.592 6.228 1.090 1.00 93.38 81 LEU A O 1
ATOM 629 N N . ILE A 1 82 ? 3.435 5.351 2.812 1.00 95.44 82 ILE A N 1
ATOM 630 C CA . ILE A 1 82 ? 2.101 5.479 2.225 1.00 95.44 82 ILE A CA 1
ATOM 631 C C . ILE A 1 82 ? 1.189 6.221 3.196 1.00 95.44 82 ILE A C 1
ATOM 633 O O . ILE A 1 82 ? 1.137 5.897 4.377 1.00 95.44 82 ILE A O 1
ATOM 637 N N . ASN A 1 83 ? 0.453 7.204 2.693 1.00 96.00 83 ASN A N 1
ATOM 638 C CA . ASN A 1 83 ? -0.591 7.894 3.446 1.00 96.00 83 ASN A CA 1
ATOM 639 C C . ASN A 1 83 ? -1.935 7.407 2.925 1.00 96.00 83 ASN A C 1
ATOM 641 O O . ASN A 1 83 ? -2.120 7.362 1.709 1.00 96.00 83 ASN A O 1
ATOM 645 N N . SER A 1 84 ? -2.858 7.042 3.811 1.00 96.06 84 SER A N 1
ATOM 646 C CA . SER A 1 84 ? -4.169 6.536 3.407 1.00 96.06 84 SER A CA 1
ATOM 647 C C . SER A 1 84 ? -5.304 7.121 4.233 1.00 96.06 84 SER A C 1
ATOM 649 O O . SER A 1 84 ? -5.155 7.379 5.425 1.00 96.06 84 SER A O 1
ATOM 651 N N . VAL A 1 85 ? -6.456 7.269 3.584 1.00 96.44 85 VAL A N 1
ATOM 652 C CA . VAL A 1 85 ? -7.748 7.586 4.194 1.00 96.44 85 VAL A CA 1
ATOM 653 C C . VAL A 1 85 ? -8.683 6.403 3.962 1.00 96.44 85 VAL A C 1
ATOM 655 O O . VAL A 1 85 ? -8.672 5.801 2.887 1.00 96.44 85 VAL A O 1
ATOM 658 N N . GLU A 1 86 ? -9.486 6.067 4.962 1.00 95.75 86 GLU A N 1
ATOM 659 C CA . GLU A 1 86 ? -10.425 4.948 4.927 1.00 95.75 86 GLU A CA 1
ATOM 660 C C . GLU A 1 86 ? -11.777 5.370 5.500 1.00 95.75 86 GLU A C 1
ATOM 662 O O . GLU A 1 86 ? -11.836 6.063 6.513 1.00 95.75 86 GLU A O 1
ATOM 667 N N . LEU A 1 87 ? -12.857 4.945 4.853 1.00 94.69 87 LEU A N 1
ATOM 668 C CA . LEU A 1 87 ? -14.225 5.064 5.338 1.00 94.69 87 LEU A CA 1
ATOM 669 C C . LEU A 1 87 ? -14.738 3.660 5.652 1.00 94.69 87 LEU A C 1
ATOM 671 O O . LEU A 1 87 ? -14.743 2.800 4.774 1.00 94.69 87 LEU A O 1
ATOM 675 N N . LEU A 1 88 ? -15.196 3.446 6.880 1.00 92.94 88 LEU A N 1
ATOM 676 C CA . LEU A 1 88 ? -15.699 2.174 7.390 1.00 92.94 88 LEU A CA 1
ATOM 677 C C . LEU A 1 88 ? -17.173 2.310 7.764 1.00 92.94 88 LEU A C 1
ATOM 679 O O . LEU A 1 88 ? -17.598 3.322 8.327 1.00 92.94 88 LEU A O 1
ATOM 683 N N . LYS A 1 89 ? -17.943 1.257 7.499 1.00 91.00 89 LYS A N 1
ATOM 684 C CA . LYS A 1 89 ? -19.313 1.089 7.974 1.00 91.00 89 LYS A CA 1
ATOM 685 C C . LYS A 1 89 ? -19.404 -0.179 8.812 1.00 91.00 89 LYS A C 1
ATOM 687 O O . LYS A 1 89 ? -19.069 -1.259 8.331 1.00 91.00 89 LYS A O 1
ATOM 692 N N . SER A 1 90 ? -19.903 -0.033 10.033 1.00 89.81 90 SER A N 1
ATOM 693 C CA . SER A 1 90 ? -20.113 -1.132 10.969 1.00 89.81 90 SER A CA 1
ATOM 694 C C . SER A 1 90 ? -21.500 -1.727 10.854 1.00 89.81 90 SER A C 1
ATOM 696 O O . SER A 1 90 ? -22.510 -1.016 10.821 1.00 89.81 90 SER A O 1
ATOM 698 N N . PHE A 1 91 ? -21.529 -3.047 10.889 1.00 86.12 91 PHE A N 1
ATOM 699 C CA . PHE A 1 91 ? -22.723 -3.862 10.923 1.00 86.12 91 PHE A CA 1
ATOM 700 C C . PHE A 1 91 ? -22.647 -4.789 12.132 1.00 86.12 91 PHE A C 1
ATOM 702 O O . PHE A 1 91 ? -21.598 -5.356 12.436 1.00 86.12 91 PHE A O 1
ATOM 709 N N . SER A 1 92 ? -23.770 -4.950 12.823 1.00 82.56 92 SER A N 1
ATOM 710 C CA . SER A 1 92 ? -23.874 -5.828 13.985 1.00 82.56 92 SER A CA 1
ATOM 711 C C . SER A 1 92 ? -24.880 -6.931 13.684 1.00 82.56 92 SER A C 1
ATOM 713 O O . SER A 1 92 ? -26.007 -6.647 13.294 1.00 82.56 92 SER A O 1
ATOM 715 N N . TYR A 1 93 ? -24.470 -8.186 13.857 1.00 79.56 93 TYR A N 1
ATOM 716 C CA . TYR A 1 93 ? -25.316 -9.365 13.682 1.00 79.56 93 TYR A CA 1
ATOM 717 C C . TYR A 1 93 ? -24.970 -10.407 14.747 1.00 79.56 93 TYR A C 1
ATOM 719 O O . TYR A 1 93 ? -23.801 -10.734 14.944 1.00 79.56 93 TYR A O 1
ATOM 727 N N . ASN A 1 94 ? -25.970 -10.919 15.471 1.00 78.06 94 ASN A N 1
ATOM 728 C CA . ASN A 1 94 ? -25.793 -11.935 16.520 1.00 78.06 94 ASN A CA 1
ATOM 729 C C . ASN A 1 94 ? -24.658 -11.618 17.518 1.00 78.06 94 ASN A C 1
ATOM 731 O O . ASN A 1 94 ? -23.809 -12.463 17.806 1.00 78.06 94 ASN A O 1
ATOM 735 N N . LYS A 1 95 ? -24.632 -10.379 18.040 1.00 73.94 95 LYS A N 1
ATOM 736 C CA . LYS A 1 95 ? -23.607 -9.840 18.968 1.00 73.94 95 LYS A CA 1
ATOM 737 C C . LYS A 1 95 ? -22.178 -9.778 18.405 1.00 73.94 95 LYS A C 1
ATOM 739 O O . LYS A 1 95 ? -21.262 -9.404 19.133 1.00 73.94 95 LYS A O 1
ATOM 744 N N . LYS A 1 96 ? -21.975 -10.113 17.130 1.00 76.25 96 LYS A N 1
ATOM 745 C CA . LYS A 1 96 ? -20.724 -9.891 16.406 1.00 76.25 96 LYS A CA 1
ATOM 746 C C . LYS A 1 96 ? -20.832 -8.590 15.624 1.00 76.25 96 LYS A C 1
ATOM 748 O O . LYS A 1 96 ? -21.873 -8.307 15.037 1.00 76.25 96 LYS A O 1
ATOM 753 N N . SER A 1 97 ? -19.751 -7.821 15.600 1.00 83.31 97 SER A N 1
ATOM 754 C CA . SER A 1 97 ? -19.636 -6.640 14.748 1.00 83.31 97 SER A CA 1
ATOM 755 C C . SER A 1 97 ? -18.609 -6.902 13.657 1.00 83.31 97 SER A C 1
ATOM 757 O O . SER A 1 97 ? -17.487 -7.332 13.944 1.00 83.31 97 SER A O 1
ATOM 759 N N . PHE A 1 98 ? -19.007 -6.645 12.419 1.00 87.94 98 PHE A N 1
ATOM 760 C CA . PHE A 1 98 ? -18.132 -6.655 11.258 1.00 87.94 98 PHE A CA 1
ATOM 761 C C . PHE A 1 98 ? -18.171 -5.282 10.598 1.00 87.94 98 PHE A C 1
ATOM 763 O O . PHE A 1 98 ? -19.232 -4.661 10.525 1.00 87.94 98 PHE A O 1
ATOM 770 N N . ASP A 1 99 ? -17.029 -4.815 10.105 1.00 90.25 99 ASP A N 1
ATOM 771 C CA . ASP A 1 99 ? -16.981 -3.559 9.364 1.00 90.25 99 ASP A CA 1
ATOM 772 C C . ASP A 1 99 ? -16.539 -3.820 7.931 1.00 90.25 99 ASP A C 1
ATOM 774 O O . ASP A 1 99 ? -1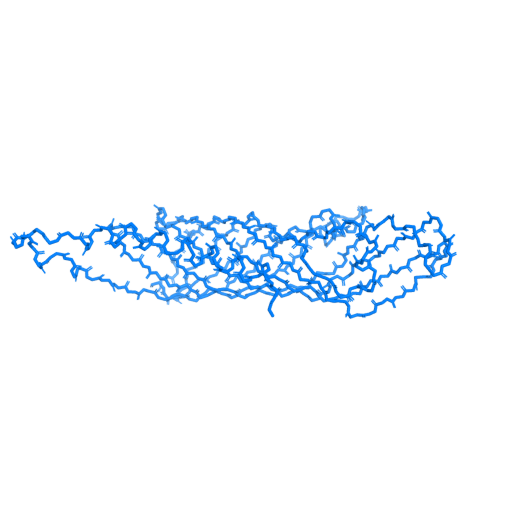5.649 -4.631 7.667 1.00 90.25 99 ASP A O 1
ATOM 778 N N . VAL A 1 100 ? -17.161 -3.098 7.007 1.00 92.88 100 VAL A N 1
ATOM 779 C CA . VAL A 1 100 ? -16.757 -3.055 5.604 1.00 92.88 100 VAL A CA 1
ATOM 780 C C . VAL A 1 100 ? -16.292 -1.644 5.307 1.00 92.88 100 VAL A C 1
ATOM 782 O O . VAL A 1 100 ? -16.955 -0.680 5.697 1.00 92.88 100 VAL A O 1
ATOM 785 N N . GLY A 1 101 ? -15.164 -1.512 4.620 1.00 93.38 101 GLY A N 1
ATOM 786 C CA . GLY A 1 101 ? -14.599 -0.212 4.307 1.00 93.38 101 GLY A CA 1
ATOM 787 C C . GLY A 1 101 ? -14.086 -0.071 2.895 1.00 93.38 101 GLY A C 1
ATOM 788 O O . GLY A 1 101 ? -13.756 -1.045 2.220 1.00 93.38 101 GLY A O 1
ATOM 789 N N . ILE A 1 102 ? -14.006 1.186 2.482 1.00 96.81 102 ILE A N 1
ATOM 790 C CA . ILE A 1 102 ? -13.357 1.623 1.254 1.00 96.81 102 ILE A CA 1
ATOM 791 C C . ILE A 1 102 ? -12.217 2.560 1.630 1.00 96.81 102 ILE A C 1
ATOM 793 O O . ILE A 1 102 ? -12.352 3.380 2.539 1.00 96.81 102 ILE A O 1
ATOM 797 N N . GLY A 1 103 ? -11.097 2.472 0.929 1.00 96.31 103 GLY A N 1
ATOM 798 C CA . GLY A 1 103 ? -9.952 3.312 1.226 1.00 96.31 103 GLY A CA 1
ATOM 799 C C . GLY A 1 103 ? -9.160 3.726 0.003 1.00 96.31 103 GLY A C 1
ATOM 800 O O . GLY A 1 103 ? -9.179 3.083 -1.049 1.00 96.31 103 GLY A O 1
ATOM 801 N N . PHE A 1 104 ? -8.451 4.832 0.181 1.00 97.38 104 PHE A N 1
ATOM 802 C CA . PHE A 1 104 ? -7.557 5.431 -0.792 1.00 97.38 104 PHE A CA 1
ATOM 803 C C . PHE A 1 104 ? -6.197 5.671 -0.143 1.00 97.38 104 PHE A C 1
ATOM 805 O O . PHE A 1 104 ? -6.125 6.142 0.989 1.00 97.38 104 PHE A O 1
ATOM 812 N N . GLY A 1 105 ? -5.123 5.354 -0.857 1.00 96.50 105 GLY A N 1
ATOM 813 C CA . GLY A 1 105 ? -3.751 5.547 -0.419 1.00 96.50 105 GLY A CA 1
ATOM 814 C C . GLY A 1 105 ? -2.883 6.175 -1.501 1.00 96.50 105 GLY A C 1
ATOM 815 O O . GLY A 1 105 ? -3.083 5.944 -2.693 1.00 96.50 105 GLY A O 1
ATOM 816 N N . TYR A 1 106 ? -1.890 6.942 -1.070 1.00 96.12 106 TYR A N 1
ATOM 817 C CA . TYR A 1 106 ? -0.893 7.570 -1.924 1.00 96.12 106 TYR A CA 1
ATOM 818 C C . TYR A 1 106 ? 0.510 7.354 -1.360 1.00 96.12 106 TYR A C 1
ATOM 820 O O . TYR A 1 106 ? 0.767 7.594 -0.177 1.00 96.12 106 TYR A O 1
ATOM 828 N N . ALA A 1 107 ? 1.423 6.929 -2.227 1.00 93.25 107 ALA A N 1
ATOM 829 C CA . ALA A 1 107 ? 2.830 6.743 -1.920 1.00 93.25 107 ALA A CA 1
ATOM 830 C C . ALA A 1 107 ? 3.707 7.360 -3.011 1.00 93.25 107 ALA A C 1
ATOM 832 O O . ALA A 1 107 ? 3.364 7.328 -4.195 1.00 93.25 107 ALA A O 1
ATOM 833 N N . ASN A 1 108 ? 4.867 7.872 -2.601 1.00 88.62 108 ASN A N 1
ATOM 834 C CA . ASN A 1 108 ? 5.958 8.176 -3.518 1.00 88.62 108 ASN A CA 1
ATOM 835 C C . ASN A 1 108 ? 7.030 7.091 -3.374 1.00 88.62 108 ASN A C 1
ATOM 837 O O . ASN A 1 108 ? 7.744 7.053 -2.371 1.00 88.62 108 ASN A O 1
ATOM 841 N N . ILE A 1 109 ? 7.108 6.190 -4.347 1.00 87.06 109 ILE A N 1
ATOM 842 C CA . ILE A 1 109 ? 8.058 5.080 -4.358 1.00 87.06 109 ILE A CA 1
ATOM 843 C C . ILE A 1 109 ? 9.228 5.488 -5.245 1.00 87.06 109 ILE A C 1
ATOM 845 O O . ILE A 1 109 ? 9.265 5.229 -6.449 1.00 87.06 109 ILE A O 1
ATOM 849 N N . GLN A 1 110 ? 10.185 6.174 -4.626 1.00 73.62 110 GLN A N 1
ATOM 850 C CA . GLN A 1 110 ? 11.469 6.463 -5.250 1.00 73.62 110 GLN A CA 1
ATOM 851 C C . GLN A 1 110 ? 12.305 5.185 -5.274 1.00 73.62 110 GLN A C 1
ATOM 853 O O . GLN A 1 110 ? 12.373 4.516 -4.252 1.00 73.62 110 GLN A O 1
ATOM 858 N N . SER A 1 111 ? 12.959 4.909 -6.403 1.00 63.16 111 SER A N 1
ATOM 859 C CA . SER A 1 111 ? 13.935 3.832 -6.628 1.00 63.16 111 SER A CA 1
ATOM 860 C C . SER A 1 111 ? 13.424 2.383 -6.606 1.00 63.16 111 SER A C 1
ATOM 862 O O . SER A 1 111 ? 12.768 1.944 -5.665 1.00 63.16 111 SER A O 1
ATOM 864 N N . GLY A 1 112 ? 13.814 1.652 -7.658 1.00 56.44 112 GLY A N 1
ATOM 865 C CA . GLY A 1 112 ? 13.794 0.199 -7.790 1.00 56.44 112 GLY A CA 1
ATOM 866 C C . GLY A 1 112 ? 14.540 -0.238 -9.056 1.00 56.44 112 GLY A C 1
ATOM 867 O O . GLY A 1 112 ? 14.299 0.275 -10.148 1.00 56.44 112 GLY A O 1
ATOM 868 N N . SER A 1 113 ? 15.496 -1.156 -8.925 1.00 54.47 113 SER A N 1
ATOM 869 C CA . SER A 1 113 ? 16.166 -1.760 -10.083 1.00 54.47 113 SER A CA 1
ATOM 870 C C . SER A 1 113 ? 15.414 -3.040 -10.427 1.00 54.47 113 SER A C 1
ATOM 872 O O . SER A 1 113 ? 15.636 -4.074 -9.804 1.00 54.47 113 SER A O 1
ATOM 874 N N . PHE A 1 114 ? 14.488 -2.977 -11.379 1.00 58.41 114 PHE A N 1
ATOM 875 C CA . PHE A 1 114 ? 13.754 -4.161 -11.810 1.00 58.41 114 PHE A CA 1
ATOM 876 C C . PHE A 1 114 ? 14.475 -4.817 -12.985 1.00 58.41 114 PHE A C 1
ATOM 878 O O . PHE A 1 114 ? 14.184 -4.507 -14.132 1.00 58.41 114 PHE A O 1
ATOM 885 N N . ASP A 1 115 ? 15.408 -5.733 -12.726 1.00 55.09 115 ASP A N 1
ATOM 886 C CA . ASP A 1 115 ? 16.070 -6.433 -13.830 1.00 55.09 115 ASP A CA 1
ATOM 887 C C . ASP A 1 115 ? 15.043 -7.226 -14.659 1.00 55.09 115 ASP A C 1
ATOM 889 O O . ASP A 1 115 ? 14.355 -8.128 -14.161 1.00 55.09 115 ASP A O 1
ATOM 893 N N . THR A 1 116 ? 14.904 -6.832 -15.923 1.00 55.22 116 THR A N 1
ATOM 894 C CA . THR A 1 116 ? 13.985 -7.422 -16.896 1.00 55.22 116 THR A CA 1
ATOM 895 C C . THR A 1 116 ? 14.619 -8.569 -17.677 1.00 55.22 116 THR A C 1
ATOM 897 O O . THR A 1 116 ? 13.878 -9.294 -18.340 1.00 55.22 116 THR A O 1
ATOM 900 N N . HIS A 1 117 ? 15.951 -8.741 -17.611 1.00 53.19 117 HIS A N 1
ATOM 901 C CA . HIS A 1 117 ? 16.743 -9.730 -18.360 1.00 53.19 117 HIS A CA 1
ATOM 902 C C . HIS A 1 117 ? 16.318 -9.903 -19.830 1.00 53.19 117 HIS A C 1
ATOM 904 O O . HIS A 1 117 ? 16.339 -11.010 -20.379 1.00 53.19 117 HIS A O 1
ATOM 910 N N . PHE A 1 118 ? 15.899 -8.821 -20.484 1.00 53.47 118 PHE A N 1
ATOM 911 C CA . PHE A 1 118 ? 15.402 -8.911 -21.847 1.00 53.47 118 PHE A CA 1
ATOM 912 C C . PHE A 1 118 ? 16.563 -8.898 -22.851 1.00 53.47 118 PHE A C 1
ATOM 914 O O . PHE A 1 118 ? 17.457 -8.051 -22.792 1.00 53.47 118 PHE A O 1
ATOM 921 N N . LYS A 1 119 ? 16.538 -9.837 -23.805 1.00 51.50 119 LYS A N 1
ATOM 922 C CA . 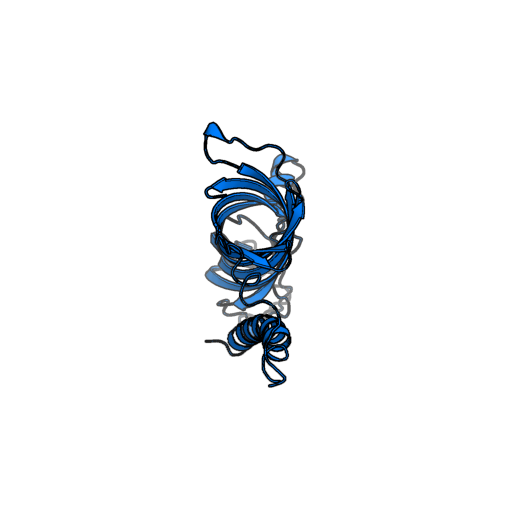LYS A 1 119 ? 17.370 -9.786 -25.013 1.00 51.50 119 LYS A CA 1
ATOM 923 C C . LYS A 1 119 ? 16.612 -9.018 -26.081 1.00 51.50 119 LYS A C 1
ATOM 925 O O . LYS A 1 119 ? 15.665 -9.542 -26.664 1.00 51.50 119 LYS A O 1
ATOM 930 N N . ASP A 1 120 ? 17.033 -7.790 -26.341 1.00 47.62 120 ASP A N 1
ATOM 931 C CA . ASP A 1 120 ? 16.427 -6.985 -27.391 1.00 47.62 120 ASP A CA 1
ATOM 932 C C . ASP A 1 120 ? 16.889 -7.446 -28.771 1.00 47.62 120 ASP A C 1
ATOM 934 O O . ASP A 1 120 ? 17.973 -7.120 -29.253 1.00 47.62 120 ASP A O 1
ATOM 938 N N . THR A 1 121 ? 16.022 -8.231 -29.401 1.00 50.84 121 T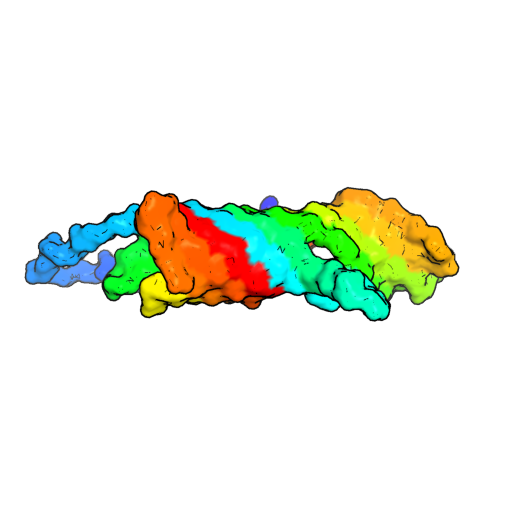HR A N 1
ATOM 939 C CA . THR A 1 121 ? 16.152 -8.674 -30.792 1.00 50.84 121 THR A CA 1
ATOM 940 C C . THR A 1 121 ? 15.391 -7.775 -31.769 1.00 50.84 121 THR A C 1
ATOM 942 O O . THR A 1 121 ? 15.529 -7.963 -32.972 1.00 50.84 121 THR A O 1
ATOM 945 N N . ILE A 1 122 ? 14.607 -6.799 -31.287 1.00 50.34 122 ILE A N 1
ATOM 946 C CA . ILE A 1 122 ? 13.681 -6.017 -32.121 1.00 50.34 122 ILE A CA 1
ATOM 947 C C . ILE A 1 122 ? 14.314 -4.701 -32.570 1.00 50.34 122 ILE A C 1
ATOM 949 O O . ILE A 1 122 ? 14.158 -4.329 -33.730 1.00 50.34 122 ILE A O 1
ATOM 953 N N . LEU A 1 123 ? 15.032 -4.000 -31.688 1.00 52.66 123 LEU A N 1
ATOM 954 C CA . LEU A 1 123 ? 15.610 -2.701 -32.037 1.00 52.66 123 LEU A CA 1
ATOM 955 C C . LEU A 1 123 ? 17.068 -2.782 -32.473 1.00 52.66 123 LEU A C 1
ATOM 957 O O . LEU A 1 123 ? 17.437 -2.006 -33.344 1.00 52.66 123 LEU A O 1
ATOM 961 N N . ASN A 1 124 ? 17.890 -3.691 -31.927 1.00 52.12 124 ASN A N 1
ATOM 962 C CA . ASN A 1 124 ? 19.325 -3.705 -32.258 1.00 52.12 124 ASN A CA 1
ATOM 963 C C . ASN A 1 124 ? 20.086 -5.046 -32.077 1.00 52.12 124 ASN A C 1
ATOM 965 O O . ASN A 1 124 ? 21.315 -5.047 -32.083 1.00 52.12 124 ASN A O 1
ATOM 969 N N . ASN A 1 125 ? 19.418 -6.201 -31.961 1.00 50.38 125 ASN A N 1
ATOM 970 C CA . ASN A 1 125 ? 20.101 -7.511 -31.901 1.00 50.38 125 ASN A CA 1
ATOM 971 C C . ASN A 1 125 ? 21.151 -7.638 -30.760 1.00 50.38 125 ASN A C 1
ATOM 973 O O . ASN A 1 125 ? 22.176 -8.305 -30.913 1.00 50.38 125 ASN A O 1
ATOM 977 N N . PHE A 1 126 ? 20.913 -7.004 -29.605 1.00 49.78 126 PHE A N 1
ATOM 978 C CA . PHE A 1 126 ? 21.854 -6.995 -28.476 1.00 49.78 126 PHE A CA 1
ATOM 979 C C . PHE A 1 126 ? 21.539 -8.066 -27.422 1.00 49.78 126 PHE A C 1
ATOM 981 O O . PHE A 1 126 ? 20.392 -8.425 -27.152 1.00 49.78 126 PHE A O 1
ATOM 988 N N . SER A 1 127 ? 22.601 -8.589 -26.802 1.00 51.00 127 SER A N 1
ATOM 989 C CA . SER A 1 127 ? 22.570 -9.782 -25.951 1.00 51.00 127 SER A CA 1
ATOM 990 C C . SER A 1 127 ? 22.271 -9.540 -24.464 1.00 51.00 127 SER A C 1
ATOM 992 O O . SER A 1 127 ? 22.046 -10.525 -23.759 1.00 51.00 127 SER A O 1
ATOM 994 N N . SER A 1 128 ? 22.236 -8.291 -23.976 1.00 51.12 128 SER A N 1
ATOM 995 C CA . SER A 1 128 ? 21.820 -7.981 -22.596 1.00 51.12 128 SER A CA 1
ATOM 996 C C . SER A 1 128 ? 21.323 -6.541 -22.431 1.00 51.12 128 SER A C 1
ATOM 998 O O . SER A 1 128 ? 22.133 -5.616 -22.378 1.00 51.12 128 SER A O 1
ATOM 1000 N N . ASN A 1 129 ? 20.010 -6.361 -22.277 1.00 57.38 129 ASN A N 1
ATOM 1001 C CA . ASN A 1 129 ? 19.420 -5.090 -21.864 1.00 57.38 129 ASN A CA 1
ATOM 1002 C C . ASN A 1 129 ? 18.787 -5.252 -20.476 1.00 57.38 129 ASN A C 1
ATOM 1004 O O . ASN A 1 129 ? 18.098 -6.239 -20.209 1.00 57.38 129 ASN A O 1
ATOM 1008 N N . TRP A 1 130 ? 19.005 -4.274 -19.596 1.00 59.72 130 TRP A N 1
ATOM 1009 C CA . TRP A 1 130 ? 18.309 -4.162 -18.311 1.00 59.72 130 TRP A CA 1
ATOM 1010 C C . TRP A 1 130 ? 17.446 -2.901 -18.312 1.00 59.72 130 TRP A C 1
ATOM 1012 O O . TRP A 1 130 ? 17.792 -1.914 -18.967 1.00 59.72 130 TRP A O 1
ATOM 1022 N N . ALA A 1 131 ? 16.311 -2.942 -17.609 1.00 63.56 131 ALA A N 1
ATOM 1023 C CA . ALA A 1 131 ? 15.448 -1.783 -17.414 1.00 63.56 131 ALA A CA 1
ATOM 1024 C C . ALA A 1 131 ? 15.396 -1.379 -15.933 1.00 63.56 131 ALA A C 1
ATOM 1026 O O . ALA A 1 131 ? 15.020 -2.169 -15.081 1.00 63.56 131 ALA A O 1
ATOM 1027 N N . GLY A 1 132 ? 15.754 -0.145 -15.591 1.00 69.88 132 GLY A N 1
ATOM 1028 C CA . GLY A 1 132 ? 15.455 0.415 -14.268 1.00 69.88 132 GLY A CA 1
ATOM 1029 C C . GLY A 1 132 ? 13.997 0.867 -14.209 1.00 69.88 132 GLY A C 1
ATOM 1030 O O . GLY A 1 132 ? 13.537 1.467 -15.174 1.00 69.88 132 GLY A O 1
ATOM 1031 N N . LEU A 1 133 ? 13.277 0.625 -13.106 1.00 75.88 133 LEU A N 1
ATOM 1032 C CA . LEU A 1 133 ? 11.886 1.068 -12.942 1.00 75.88 133 LEU A CA 1
ATOM 1033 C C . LEU A 1 133 ? 11.758 2.028 -11.759 1.00 75.88 133 LEU A C 1
ATOM 1035 O O . LEU A 1 133 ? 11.928 1.660 -10.600 1.00 75.88 133 LEU A O 1
ATOM 1039 N N . LEU A 1 134 ? 11.349 3.255 -12.044 1.00 80.56 134 LEU A N 1
ATOM 1040 C CA . LEU A 1 134 ? 11.118 4.282 -11.037 1.00 80.56 134 LEU A CA 1
ATOM 1041 C C . LEU A 1 134 ? 9.623 4.568 -10.941 1.00 80.56 134 LEU A C 1
ATOM 1043 O O . LEU A 1 134 ? 9.139 5.446 -11.637 1.00 80.56 134 LEU A O 1
ATOM 1047 N N . LEU A 1 135 ? 8.892 3.847 -10.082 1.00 79.88 135 LEU A N 1
ATOM 1048 C CA . LEU A 1 135 ? 7.424 3.943 -9.963 1.00 79.88 135 LEU A CA 1
ATOM 1049 C C . LEU A 1 135 ? 6.882 5.266 -9.407 1.00 79.88 135 LEU A C 1
ATOM 1051 O O . LEU A 1 135 ? 5.663 5.413 -9.374 1.00 79.88 135 LEU A O 1
ATOM 1055 N N . GLY A 1 136 ? 7.736 6.194 -8.963 1.00 83.75 136 GLY A N 1
ATOM 1056 C CA . GLY A 1 136 ? 7.376 7.572 -8.626 1.00 83.75 136 GLY A CA 1
ATOM 1057 C C . GLY A 1 136 ? 6.075 7.678 -7.832 1.00 83.75 136 GLY A C 1
ATOM 1058 O O . GLY A 1 136 ? 6.044 7.402 -6.637 1.00 83.75 136 GLY A O 1
ATOM 1059 N N . LYS A 1 137 ? 4.976 8.054 -8.497 1.00 90.44 137 LYS A N 1
ATOM 1060 C CA . LYS A 1 137 ? 3.655 8.205 -7.865 1.00 90.44 137 LYS A CA 1
ATOM 1061 C C . LYS A 1 137 ? 2.875 6.897 -7.896 1.00 90.44 137 LYS A C 1
ATOM 1063 O O . LYS A 1 137 ? 2.562 6.386 -8.965 1.00 90.44 137 LYS A O 1
ATOM 1068 N N . THR A 1 138 ? 2.473 6.407 -6.730 1.00 92.62 138 THR A N 1
ATOM 1069 C CA . THR A 1 138 ? 1.639 5.210 -6.602 1.00 92.62 138 THR A CA 1
ATOM 1070 C C . THR A 1 138 ? 0.339 5.525 -5.870 1.00 92.62 138 THR A C 1
ATOM 1072 O O . THR A 1 138 ? 0.351 6.040 -4.753 1.00 92.62 138 THR A O 1
ATOM 1075 N N . TYR A 1 139 ? -0.785 5.183 -6.493 1.00 96.12 139 TYR A N 1
ATOM 1076 C CA . TYR A 1 139 ? -2.131 5.316 -5.945 1.00 96.12 139 TYR A CA 1
ATOM 1077 C C . TYR A 1 139 ? -2.694 3.940 -5.627 1.00 96.12 139 TYR A C 1
ATOM 1079 O O . TYR A 1 139 ? -2.551 3.017 -6.424 1.00 96.12 139 TYR A O 1
ATOM 1087 N N . LYS A 1 140 ? -3.361 3.804 -4.488 1.00 97.31 140 LYS A N 1
ATOM 1088 C CA . LYS A 1 140 ? -3.964 2.558 -4.023 1.00 97.31 140 LYS A CA 1
ATOM 1089 C C . LYS A 1 140 ? -5.433 2.793 -3.707 1.00 97.31 140 LYS A C 1
ATOM 1091 O O . LYS A 1 140 ? -5.761 3.711 -2.970 1.00 97.31 140 LYS A O 1
ATOM 1096 N N . TYR A 1 141 ? -6.293 1.924 -4.206 1.00 97.56 141 TYR A N 1
ATOM 1097 C CA . TYR A 1 141 ? -7.714 1.860 -3.891 1.00 97.56 141 TYR A CA 1
ATOM 1098 C C . TYR A 1 141 ? -7.982 0.487 -3.300 1.00 97.56 141 TYR A C 1
ATOM 1100 O O . TYR A 1 141 ? -7.493 -0.510 -3.834 1.00 97.56 141 TYR A O 1
ATOM 1108 N N . TYR A 1 142 ? -8.708 0.409 -2.194 1.00 96.94 142 TYR A N 1
ATOM 1109 C CA . TYR A 1 142 ? -8.907 -0.871 -1.530 1.00 96.94 142 TYR A CA 1
ATOM 1110 C C . TYR A 1 142 ? -10.265 -0.995 -0.857 1.00 96.94 142 TYR A C 1
ATOM 1112 O O . TYR A 1 142 ? -10.874 -0.006 -0.454 1.00 96.94 142 TYR A O 1
ATOM 1120 N N . LEU A 1 143 ? -10.712 -2.242 -0.760 1.00 96.44 143 LEU A N 1
ATOM 1121 C CA . LEU A 1 143 ? -11.875 -2.669 -0.002 1.00 96.44 143 LEU A CA 1
ATOM 1122 C C . LEU A 1 143 ?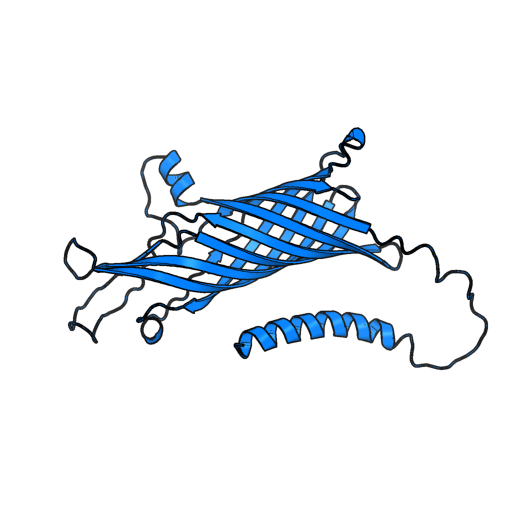 -11.398 -3.529 1.157 1.00 96.44 143 LEU A C 1
ATOM 1124 O O . LEU A 1 143 ? -10.598 -4.444 0.950 1.00 96.44 143 LEU A O 1
ATOM 1128 N N . ASN A 1 144 ? -11.912 -3.250 2.348 1.00 94.44 144 ASN A N 1
ATOM 1129 C CA . ASN A 1 144 ? -11.587 -3.986 3.557 1.00 94.44 144 ASN A CA 1
ATOM 1130 C C . ASN A 1 144 ? -12.832 -4.635 4.146 1.00 94.44 144 ASN A C 1
ATOM 1132 O O . ASN A 1 144 ? -13.910 -4.045 4.144 1.00 94.44 144 ASN A O 1
ATOM 1136 N N . SER A 1 145 ? -12.648 -5.823 4.706 1.00 93.50 145 SER A N 1
ATOM 1137 C CA . SER A 1 145 ? -13.608 -6.466 5.598 1.00 93.50 145 SER A CA 1
ATOM 1138 C C . SER A 1 145 ? -12.888 -6.798 6.891 1.00 93.50 145 SER A C 1
ATOM 1140 O O . SER A 1 145 ? -11.854 -7.464 6.850 1.00 93.50 145 SER A O 1
ATOM 1142 N N . LEU A 1 146 ? -13.413 -6.357 8.030 1.00 93.50 146 LEU A N 1
ATOM 1143 C CA . LEU A 1 146 ? -12.792 -6.575 9.333 1.00 93.50 146 LEU A CA 1
ATOM 1144 C C . LEU A 1 146 ? -13.762 -7.196 10.329 1.00 93.50 146 LEU A C 1
ATOM 1146 O O . LEU A 1 146 ? -14.957 -6.905 10.343 1.00 93.50 146 LEU A O 1
ATOM 1150 N N . ILE A 1 147 ? -13.208 -8.032 11.194 1.00 90.38 147 ILE A N 1
ATOM 1151 C CA . ILE A 1 147 ? -13.896 -8.660 12.312 1.00 90.38 147 ILE A CA 1
ATOM 1152 C C . ILE A 1 147 ? -13.292 -8.107 13.597 1.00 90.38 147 ILE A C 1
ATOM 1154 O O . ILE A 1 147 ? -12.068 -8.089 13.776 1.00 90.38 147 ILE A O 1
ATOM 1158 N N . ARG A 1 148 ? -14.164 -7.663 14.504 1.00 89.25 148 ARG A N 1
ATOM 1159 C CA . ARG A 1 148 ? -13.769 -7.214 15.840 1.00 89.25 148 ARG A CA 1
ATOM 1160 C C . ARG A 1 148 ? -13.704 -8.415 16.775 1.00 89.25 148 ARG A C 1
ATOM 1162 O O . ARG A 1 148 ? -14.727 -9.042 17.043 1.00 89.25 148 ARG A O 1
ATOM 1169 N N . PHE A 1 149 ? -12.511 -8.739 17.268 1.00 87.38 149 PHE A N 1
ATOM 1170 C CA . PHE A 1 149 ? -12.330 -9.821 18.243 1.00 87.38 149 PHE A CA 1
ATOM 1171 C C . PHE A 1 149 ? -12.487 -9.313 19.675 1.00 87.38 149 PHE A C 1
ATOM 1173 O O . PHE A 1 149 ? -13.002 -10.021 20.537 1.00 87.38 149 PHE A O 1
ATOM 1180 N N . SER A 1 150 ? -12.047 -8.083 19.931 1.00 87.06 150 SER A N 1
ATOM 1181 C CA . SER A 1 150 ? -12.214 -7.392 21.207 1.00 87.06 150 SER A CA 1
ATOM 1182 C C . SER A 1 150 ? -12.285 -5.881 20.984 1.00 87.06 150 SER A C 1
ATOM 1184 O O . SER A 1 150 ? -12.145 -5.402 19.862 1.00 87.06 150 SER A O 1
ATOM 1186 N N . SER A 1 151 ? -12.464 -5.107 22.055 1.00 84.19 151 SER A N 1
ATOM 1187 C CA . SER A 1 151 ? -12.365 -3.642 21.991 1.00 84.19 151 SER A CA 1
ATOM 1188 C C . SER A 1 151 ? -10.971 -3.143 21.597 1.00 84.19 151 SER A C 1
ATOM 1190 O O . SER A 1 151 ? -10.838 -2.009 21.147 1.00 84.19 151 SER A O 1
ATOM 1192 N N . ALA A 1 152 ? -9.939 -3.971 21.775 1.00 89.19 152 ALA A N 1
ATOM 1193 C CA . ALA A 1 152 ? -8.547 -3.602 21.556 1.00 89.19 152 ALA A CA 1
ATOM 1194 C C . ALA A 1 152 ? -7.944 -4.227 20.295 1.00 89.19 152 ALA A C 1
ATOM 1196 O O . ALA A 1 152 ? -6.860 -3.807 19.901 1.00 89.19 152 ALA A O 1
ATOM 1197 N N . PHE A 1 153 ? -8.591 -5.226 19.682 1.00 93.00 153 PHE A N 1
ATOM 1198 C CA . PHE A 1 153 ? -8.007 -6.003 18.592 1.00 93.00 153 PHE A CA 1
ATOM 1199 C C . PHE A 1 153 ? -9.015 -6.386 17.508 1.00 93.00 153 PHE A C 1
ATOM 1201 O O . PHE A 1 153 ? -10.036 -7.028 17.776 1.00 93.00 153 PHE A O 1
ATOM 1208 N N . ASN A 1 154 ? -8.642 -6.075 16.267 1.00 93.69 154 ASN A N 1
ATOM 1209 C CA . ASN A 1 154 ? -9.362 -6.433 15.054 1.00 93.69 154 ASN A CA 1
ATOM 1210 C C . ASN A 1 154 ? -8.425 -7.149 14.075 1.00 93.69 154 ASN A C 1
ATOM 1212 O O . ASN A 1 154 ? -7.222 -6.876 14.037 1.00 93.69 154 ASN A O 1
ATOM 1216 N N . ALA A 1 155 ? -8.989 -7.998 13.219 1.00 96.06 155 ALA A N 1
ATOM 1217 C CA . ALA A 1 155 ? -8.290 -8.483 12.033 1.00 96.06 155 ALA A CA 1
ATOM 1218 C C . ALA A 1 155 ? -9.200 -8.404 10.812 1.00 96.06 155 ALA A C 1
ATOM 1220 O O . ALA A 1 155 ? -10.424 -8.454 10.936 1.00 96.06 155 ALA A O 1
ATOM 1221 N N . GLY A 1 156 ? -8.606 -8.287 9.632 1.00 96.06 156 GLY A N 1
ATOM 1222 C CA . GLY A 1 156 ? -9.367 -8.144 8.406 1.00 96.06 156 GLY A CA 1
ATOM 1223 C C . GLY A 1 156 ? -8.630 -8.592 7.161 1.00 96.06 156 GLY A C 1
ATOM 1224 O O . GLY A 1 156 ? -7.445 -8.926 7.185 1.00 96.06 156 GLY A O 1
ATOM 1225 N N . LEU A 1 157 ? -9.383 -8.593 6.071 1.00 97.25 157 LEU A N 1
ATOM 1226 C CA . LEU A 1 157 ? -8.940 -8.883 4.719 1.00 97.25 157 LEU A CA 1
ATOM 1227 C C . LEU A 1 157 ? -9.046 -7.620 3.874 1.00 97.25 157 LEU A C 1
ATOM 1229 O O . LEU A 1 157 ? -9.954 -6.809 4.064 1.00 97.25 157 LEU A O 1
ATOM 1233 N N . THR A 1 158 ? -8.137 -7.491 2.917 1.00 97.12 158 THR A N 1
ATOM 1234 C CA . THR A 1 158 ? -8.079 -6.371 1.981 1.00 97.12 158 THR A CA 1
ATOM 1235 C C . THR A 1 158 ? -8.011 -6.902 0.564 1.00 97.12 158 THR A C 1
ATOM 1237 O O . THR A 1 158 ? -7.188 -7.766 0.282 1.00 97.12 158 THR A O 1
ATOM 1240 N N . VAL A 1 159 ? -8.795 -6.324 -0.343 1.00 97.31 159 VAL A N 1
ATOM 1241 C CA . VAL A 1 159 ? -8.569 -6.424 -1.790 1.00 97.31 159 VAL A CA 1
ATOM 1242 C C . VAL A 1 159 ? -8.185 -5.046 -2.295 1.00 97.31 159 VAL A C 1
ATOM 1244 O O . VAL A 1 159 ? -8.832 -4.058 -1.949 1.00 97.31 159 VAL A O 1
ATOM 1247 N N . ASN A 1 160 ? -7.134 -4.963 -3.104 1.00 96.25 160 ASN A N 1
ATOM 1248 C CA . ASN A 1 160 ? -6.623 -3.692 -3.596 1.00 96.25 160 ASN A CA 1
ATOM 1249 C C . ASN A 1 160 ? -6.448 -3.681 -5.117 1.00 96.25 160 ASN A C 1
ATOM 1251 O O . ASN A 1 160 ? -6.153 -4.691 -5.758 1.00 96.25 160 ASN A O 1
ATOM 1255 N N . TYR A 1 161 ? -6.610 -2.486 -5.666 1.00 97.56 161 TYR A N 1
ATOM 1256 C CA . TYR A 1 161 ? -6.187 -2.099 -6.997 1.00 97.56 161 TYR A CA 1
ATOM 1257 C C . TYR A 1 161 ? -5.248 -0.905 -6.854 1.00 97.56 161 TYR A C 1
ATOM 1259 O O . TYR A 1 161 ? -5.554 0.045 -6.130 1.00 97.56 161 TYR A O 1
ATOM 1267 N N . SER A 1 162 ? -4.110 -0.922 -7.535 1.00 96.88 162 SER A N 1
ATOM 1268 C CA . SER A 1 162 ? -3.175 0.198 -7.494 1.00 96.88 162 SER A CA 1
ATOM 1269 C C . SER A 1 162 ? -2.651 0.576 -8.869 1.00 96.88 162 SER A C 1
ATOM 1271 O O . SER A 1 162 ? -2.636 -0.222 -9.805 1.00 96.88 162 SER A O 1
ATOM 1273 N N . GLN A 1 163 ? -2.251 1.839 -8.982 1.00 95.88 163 GLN A N 1
ATOM 1274 C CA . GLN A 1 163 ? -1.672 2.438 -10.174 1.00 95.88 163 GLN A CA 1
ATOM 1275 C C . GLN A 1 163 ? -0.328 3.047 -9.804 1.00 95.88 163 GLN A C 1
ATOM 1277 O O . GLN A 1 163 ? -0.280 3.942 -8.962 1.00 95.88 163 GLN A O 1
ATOM 1282 N N . GLY A 1 164 ? 0.744 2.580 -10.431 1.00 92.25 164 GLY A N 1
ATOM 1283 C CA . GLY A 1 164 ? 2.075 3.170 -10.319 1.00 92.25 164 GLY A CA 1
ATOM 1284 C C . GLY A 1 164 ? 2.427 3.946 -11.585 1.00 92.25 164 GLY A C 1
ATOM 1285 O O . GLY A 1 164 ? 2.202 3.440 -12.684 1.00 92.25 164 GLY A O 1
ATOM 1286 N N . TYR A 1 165 ? 2.967 5.153 -11.432 1.00 90.38 165 TYR A N 1
ATOM 1287 C CA . TYR A 1 165 ? 3.346 6.054 -12.520 1.00 90.38 165 TYR A CA 1
ATOM 1288 C C . TYR A 1 165 ? 4.817 6.413 -12.427 1.00 90.38 165 TYR A C 1
ATOM 1290 O O . TYR A 1 165 ? 5.248 7.069 -11.475 1.00 90.38 165 TYR A O 1
ATOM 1298 N N . GLY A 1 166 ? 5.563 6.035 -13.454 1.00 87.69 166 GLY A N 1
ATOM 1299 C CA . GLY A 1 166 ? 7.003 6.025 -13.375 1.00 87.69 166 GLY A CA 1
ATOM 1300 C C . GLY A 1 166 ? 7.748 6.210 -14.680 1.00 87.69 166 GLY A C 1
ATOM 1301 O O . GLY A 1 166 ? 7.185 6.553 -15.719 1.00 87.69 166 GLY A O 1
ATOM 1302 N N . ILE A 1 167 ? 9.048 5.974 -14.574 1.00 82.81 167 ILE A N 1
ATOM 1303 C CA . ILE A 1 167 ? 10.022 6.042 -15.659 1.00 82.81 167 ILE A CA 1
ATOM 1304 C C . ILE A 1 167 ? 10.660 4.659 -15.800 1.00 82.81 167 ILE A C 1
ATOM 1306 O O . ILE A 1 167 ? 10.966 4.020 -14.787 1.00 82.81 167 ILE A O 1
ATOM 1310 N N . GLU A 1 168 ? 10.860 4.204 -17.036 1.00 79.69 168 GLU A N 1
ATOM 1311 C CA . GLU A 1 168 ? 11.689 3.034 -17.338 1.00 79.69 168 GLU A CA 1
ATOM 1312 C C . GLU A 1 168 ? 12.968 3.465 -18.052 1.00 79.69 168 GLU A C 1
ATOM 1314 O O . GLU A 1 168 ? 12.924 4.115 -19.092 1.00 79.69 168 GLU A O 1
ATOM 1319 N N . ASN A 1 169 ? 14.114 3.071 -17.506 1.00 76.69 169 ASN A N 1
ATOM 1320 C CA . ASN A 1 169 ? 15.428 3.377 -18.066 1.00 76.69 169 ASN A CA 1
ATOM 1321 C C . ASN A 1 169 ? 16.010 2.129 -18.707 1.00 76.69 169 ASN A C 1
ATOM 1323 O O . ASN A 1 169 ? 16.337 1.197 -17.984 1.00 76.69 169 ASN A O 1
ATOM 1327 N N . TYR A 1 170 ? 16.174 2.111 -20.025 1.00 73.31 170 TYR A N 1
ATOM 1328 C CA . TYR A 1 170 ? 16.740 0.978 -20.751 1.00 73.31 170 TYR A CA 1
ATOM 1329 C C . TYR A 1 170 ? 18.220 1.194 -21.007 1.00 73.31 170 TYR A C 1
ATOM 1331 O O . TYR A 1 170 ? 18.619 2.211 -21.564 1.00 73.31 170 TYR A O 1
ATOM 1339 N N . TYR A 1 171 ? 19.039 0.215 -20.652 1.00 67.56 171 TYR A N 1
ATOM 1340 C CA . TYR A 1 171 ? 20.482 0.288 -20.829 1.00 67.56 171 TYR A CA 1
ATOM 1341 C C . TYR A 1 171 ? 20.912 -0.679 -21.930 1.00 67.56 171 TYR A C 1
ATOM 1343 O O . TYR A 1 171 ? 20.614 -1.870 -21.864 1.00 67.56 171 TYR A O 1
ATOM 1351 N N . ASN A 1 172 ? 21.625 -0.159 -22.929 1.00 62.12 172 ASN A N 1
ATOM 1352 C CA . ASN A 1 172 ? 22.208 -0.923 -24.030 1.00 62.12 172 ASN A CA 1
ATOM 1353 C C . ASN A 1 172 ? 23.728 -0.781 -23.967 1.00 62.12 172 ASN A C 1
ATOM 1355 O O . ASN A 1 172 ? 24.191 0.270 -24.402 1.00 62.12 172 ASN A O 1
ATOM 1359 N N . ASN A 1 173 ? 24.457 -1.774 -23.421 1.00 58.06 173 ASN A N 1
ATOM 1360 C CA . ASN A 1 173 ? 25.935 -1.952 -23.396 1.00 58.06 173 ASN A CA 1
ATOM 1361 C C . ASN A 1 173 ? 26.830 -0.695 -23.222 1.00 58.06 173 ASN A C 1
ATOM 1363 O O . ASN A 1 173 ? 28.048 -0.745 -23.371 1.00 58.06 173 ASN A O 1
ATOM 1367 N N . SER A 1 174 ? 26.231 0.429 -22.867 1.00 54.94 174 SER A N 1
ATOM 1368 C CA . SER A 1 174 ? 26.751 1.776 -22.765 1.00 54.94 174 SER A CA 1
ATOM 1369 C C . SER A 1 174 ? 26.198 2.340 -21.468 1.00 54.94 174 SER A C 1
ATOM 1371 O O . SER A 1 174 ? 25.131 1.952 -20.985 1.00 54.94 174 SER A O 1
ATOM 1373 N N . THR A 1 175 ? 26.955 3.244 -20.870 1.00 57.16 175 THR A N 1
ATOM 1374 C CA . THR A 1 175 ? 26.634 3.852 -19.579 1.00 57.16 175 THR A CA 1
ATOM 1375 C C . THR A 1 175 ? 25.465 4.841 -19.647 1.00 57.16 175 THR A C 1
ATOM 1377 O O . THR A 1 175 ? 25.035 5.332 -18.605 1.00 57.16 175 THR A O 1
ATOM 1380 N N . SER A 1 176 ? 24.927 5.124 -20.838 1.00 62.31 176 SER A N 1
ATOM 1381 C CA . SER A 1 176 ? 23.834 6.074 -21.049 1.00 62.31 176 SER A CA 1
ATOM 1382 C C . SER A 1 176 ? 22.521 5.338 -21.338 1.00 62.31 176 SER A C 1
ATOM 1384 O O . SER A 1 176 ? 22.389 4.737 -22.406 1.00 62.31 176 SER A O 1
ATOM 1386 N N . PRO A 1 177 ? 21.542 5.364 -20.416 1.00 68.56 177 PRO A N 1
ATOM 1387 C CA . PRO A 1 177 ? 20.244 4.762 -20.669 1.00 68.56 177 PRO A CA 1
ATOM 1388 C C . PRO A 1 177 ? 19.455 5.551 -21.717 1.00 68.56 177 PRO A C 1
ATOM 1390 O O . PRO A 1 177 ? 19.524 6.778 -21.772 1.00 68.56 177 PRO A O 1
ATOM 1393 N N . PHE A 1 178 ? 18.644 4.845 -22.498 1.00 71.88 178 PHE A N 1
ATOM 1394 C CA . PHE A 1 17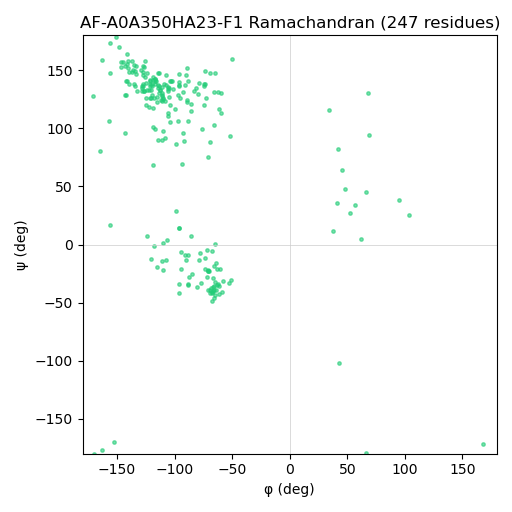8 ? 17.501 5.436 -23.178 1.00 71.88 178 PHE A CA 1
ATOM 1395 C C . PHE A 1 178 ? 16.299 5.419 -22.225 1.00 71.88 178 PHE A C 1
ATOM 1397 O O . PHE A 1 178 ? 15.885 4.363 -21.744 1.00 71.88 178 PHE A O 1
ATOM 1404 N N . GLU A 1 179 ? 15.761 6.598 -21.928 1.00 68.25 179 GLU A N 1
ATOM 1405 C CA . GLU A 1 179 ? 14.696 6.795 -20.947 1.00 68.25 179 GLU A CA 1
ATOM 1406 C C . GLU A 1 179 ? 13.317 6.819 -21.619 1.00 68.25 179 GLU A C 1
ATOM 1408 O O . GLU A 1 179 ? 13.056 7.618 -22.519 1.00 68.25 179 GLU A O 1
ATOM 1413 N N . LEU A 1 180 ? 12.409 5.970 -21.139 1.00 69.12 180 LEU A N 1
ATOM 1414 C CA . LEU A 1 180 ? 10.983 6.064 -21.415 1.00 69.12 180 LEU A CA 1
ATOM 1415 C C . LEU A 1 180 ? 10.282 6.731 -20.237 1.00 69.12 180 LEU A C 1
ATOM 1417 O O . LEU A 1 180 ? 10.227 6.197 -19.128 1.00 69.12 180 LEU A O 1
ATOM 1421 N N . GLN A 1 181 ? 9.699 7.895 -20.496 1.00 73.00 181 GLN A N 1
ATOM 1422 C CA . GLN A 1 181 ? 8.944 8.634 -19.494 1.00 73.00 181 GLN A CA 1
ATOM 1423 C C . GLN A 1 181 ? 7.471 8.223 -19.476 1.00 73.00 181 GLN A C 1
ATOM 1425 O O . GLN A 1 181 ? 6.885 7.887 -20.505 1.00 73.00 181 GLN A O 1
ATOM 1430 N N . ASN A 1 182 ? 6.854 8.357 -18.301 1.00 81.62 182 ASN A N 1
ATOM 1431 C CA . ASN A 1 182 ? 5.405 8.287 -18.090 1.00 81.62 182 ASN A CA 1
ATOM 1432 C C . ASN A 1 182 ? 4.775 6.912 -18.345 1.00 81.62 182 ASN A C 1
ATOM 1434 O O . ASN A 1 182 ? 3.701 6.805 -18.939 1.00 81.62 182 ASN A O 1
ATOM 1438 N N . ILE A 1 183 ? 5.406 5.855 -17.841 1.00 87.56 183 ILE A N 1
ATOM 1439 C CA . ILE A 1 183 ? 4.802 4.525 -17.843 1.00 87.56 183 ILE A CA 1
ATOM 1440 C C . ILE A 1 183 ? 3.843 4.380 -16.672 1.00 87.56 183 ILE A C 1
ATOM 1442 O O . ILE A 1 183 ? 4.148 4.731 -15.532 1.00 87.56 183 ILE A O 1
ATOM 1446 N N . ARG A 1 184 ? 2.675 3.820 -16.963 1.00 92.06 184 ARG A N 1
ATOM 1447 C CA . ARG A 1 184 ? 1.674 3.419 -15.989 1.00 92.06 184 ARG A CA 1
ATOM 1448 C C . ARG A 1 184 ? 1.676 1.904 -15.858 1.00 92.06 184 ARG A C 1
ATOM 1450 O O . ARG A 1 184 ? 1.603 1.191 -16.855 1.00 92.06 184 ARG A O 1
ATOM 1457 N N . ARG A 1 185 ? 1.660 1.417 -14.623 1.00 91.12 185 ARG A N 1
ATOM 1458 C CA . ARG A 1 185 ? 1.435 0.008 -14.296 1.00 91.12 185 ARG A CA 1
ATOM 1459 C C . ARG A 1 185 ? 0.233 -0.125 -13.385 1.00 91.12 185 ARG A C 1
ATOM 1461 O O . ARG A 1 185 ? 0.074 0.653 -12.446 1.00 91.12 185 ARG A O 1
ATOM 1468 N N . ASP A 1 186 ? -0.606 -1.105 -13.676 1.00 95.25 186 ASP A N 1
ATOM 1469 C CA . ASP A 1 186 ? -1.768 -1.436 -12.868 1.00 95.25 186 ASP A CA 1
ATOM 1470 C C . ASP A 1 186 ? -1.516 -2.741 -12.116 1.00 95.25 186 ASP A C 1
ATOM 1472 O O . ASP A 1 186 ? -1.048 -3.722 -12.701 1.00 95.25 186 ASP A O 1
ATOM 1476 N N . PHE A 1 187 ? -1.892 -2.781 -10.842 1.00 95.62 187 PHE A N 1
ATOM 1477 C CA . PHE A 1 187 ? -1.717 -3.945 -9.983 1.00 95.62 187 PHE A CA 1
ATOM 1478 C C . PHE A 1 187 ? -3.037 -4.330 -9.324 1.00 95.62 187 PHE A C 1
ATOM 1480 O O . PHE A 1 187 ? -3.877 -3.477 -9.033 1.00 95.62 187 PHE A O 1
ATOM 1487 N N . ILE A 1 188 ? -3.210 -5.627 -9.080 1.00 97.62 188 ILE A N 1
ATOM 1488 C CA . ILE A 1 188 ? -4.315 -6.169 -8.287 1.00 97.62 188 ILE A CA 1
ATOM 1489 C C . ILE A 1 188 ? -3.722 -7.056 -7.207 1.00 97.62 188 ILE A C 1
ATOM 1491 O O . ILE A 1 188 ? -2.802 -7.839 -7.461 1.00 97.62 188 ILE A O 1
ATOM 1495 N N . GLY A 1 189 ? -4.247 -6.920 -5.999 1.00 97.19 189 GLY A N 1
ATOM 1496 C CA . GLY A 1 189 ? -3.704 -7.577 -4.833 1.00 97.19 189 GLY A CA 1
ATOM 1497 C C . GLY A 1 189 ? -4.743 -7.934 -3.795 1.00 97.19 189 GLY A C 1
ATOM 1498 O O . GLY A 1 189 ? -5.900 -7.517 -3.847 1.00 97.19 189 GLY A O 1
ATOM 1499 N N . THR A 1 190 ? -4.279 -8.712 -2.831 1.00 97.94 190 THR A N 1
ATOM 1500 C CA . THR A 1 190 ? -5.030 -9.062 -1.637 1.00 97.94 190 THR A CA 1
ATOM 1501 C C . THR A 1 190 ? -4.083 -9.084 -0.448 1.00 97.94 190 THR A C 1
ATOM 1503 O O . THR A 1 190 ? -2.857 -9.127 -0.599 1.00 97.94 190 THR A O 1
ATOM 1506 N N . GLY A 1 191 ? -4.644 -9.054 0.747 1.00 97.38 191 GLY A N 1
ATOM 1507 C CA . GLY A 1 191 ? -3.868 -9.146 1.964 1.00 97.38 191 GLY A CA 1
ATOM 1508 C C . GLY A 1 191 ? -4.735 -9.340 3.184 1.00 97.38 191 GLY A C 1
ATOM 1509 O O . GLY A 1 191 ? -5.963 -9.390 3.112 1.00 97.38 191 GLY A O 1
ATOM 1510 N N . LEU A 1 192 ? -4.050 -9.425 4.310 1.00 97.88 192 LEU A N 1
ATOM 1511 C CA . LEU A 1 192 ? -4.651 -9.451 5.628 1.00 97.88 192 LEU A CA 1
ATOM 1512 C C . LEU A 1 192 ? -4.005 -8.381 6.499 1.00 97.88 192 LEU A C 1
ATOM 1514 O O . LEU A 1 192 ? -2.859 -7.977 6.275 1.00 97.88 192 LEU A O 1
ATOM 1518 N N . PHE A 1 193 ? -4.744 -7.909 7.489 1.00 97.31 193 PHE A N 1
ATOM 1519 C CA . PHE A 1 193 ? -4.246 -6.925 8.433 1.00 97.31 193 PHE A CA 1
ATOM 1520 C C . PHE A 1 193 ? -4.734 -7.205 9.843 1.00 97.31 193 PHE A C 1
ATOM 1522 O O . PHE A 1 193 ? -5.784 -7.807 10.061 1.00 97.31 193 PHE A O 1
ATOM 1529 N N . PHE A 1 194 ? -3.955 -6.719 10.796 1.00 97.31 194 PHE A N 1
ATOM 1530 C CA . PHE A 1 194 ? -4.227 -6.796 12.220 1.00 97.31 194 PHE A CA 1
ATOM 1531 C C . PHE A 1 194 ? -4.142 -5.391 12.790 1.00 97.31 194 PHE A C 1
ATOM 1533 O O . PHE A 1 194 ? -3.194 -4.671 12.481 1.00 97.31 194 PHE A O 1
ATOM 1540 N N . GLN A 1 195 ? -5.127 -4.990 13.585 1.00 96.31 195 GLN A N 1
ATOM 1541 C CA . GLN A 1 195 ? -5.249 -3.637 14.114 1.00 96.31 195 GLN A CA 1
ATOM 1542 C C . GLN A 1 195 ? -5.441 -3.681 15.627 1.00 96.31 195 GLN A C 1
ATOM 1544 O O . GLN A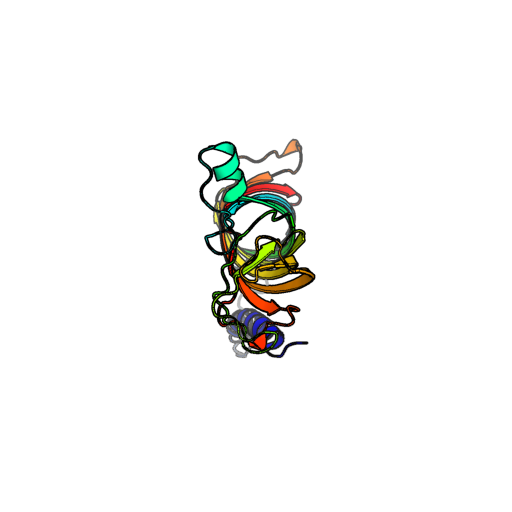 1 195 ? -6.290 -4.416 16.130 1.00 96.31 195 GLN A O 1
ATOM 1549 N N . TRP A 1 196 ? -4.671 -2.861 16.335 1.00 96.06 196 TRP A N 1
ATOM 1550 C CA . TRP A 1 196 ? -4.700 -2.723 17.783 1.00 96.06 196 TRP A CA 1
ATOM 1551 C C . TRP A 1 196 ? -5.046 -1.296 18.188 1.00 96.06 196 TRP A C 1
ATOM 1553 O O . TRP A 1 196 ? -4.470 -0.349 17.655 1.00 96.06 196 TRP A O 1
ATOM 1563 N N . PHE A 1 197 ? -5.924 -1.151 19.177 1.00 91.94 197 PHE A N 1
ATOM 1564 C CA . PHE A 1 197 ? -6.322 0.130 19.762 1.00 91.94 197 PHE A CA 1
ATOM 1565 C C . PHE A 1 197 ? -5.727 0.237 21.170 1.00 91.94 197 PHE A C 1
ATOM 1567 O O . PHE A 1 197 ? -6.328 -0.258 22.125 1.00 91.94 197 PHE A O 1
ATOM 1574 N N . PRO A 1 198 ? -4.525 0.823 21.323 1.00 83.38 198 PRO A N 1
ATOM 1575 C CA . PRO A 1 198 ? -3.809 0.807 22.597 1.00 83.38 198 PRO A CA 1
ATOM 1576 C C . PRO A 1 198 ? -4.512 1.624 23.690 1.00 83.38 198 PRO A C 1
ATOM 1578 O O . PRO A 1 198 ? -4.369 1.320 24.871 1.00 83.38 198 PRO A O 1
ATOM 1581 N N . PHE A 1 199 ? -5.260 2.661 23.316 1.00 80.88 199 PHE A N 1
ATOM 1582 C CA . PHE A 1 199 ? -6.060 3.486 24.218 1.00 80.88 199 PHE A CA 1
ATOM 1583 C C . PHE A 1 199 ? -7.096 4.285 23.418 1.00 80.88 199 PHE A C 1
ATOM 1585 O O . PHE A 1 199 ? -6.925 4.513 22.222 1.00 80.88 199 PHE A O 1
ATOM 1592 N N . SER A 1 200 ? -8.158 4.735 24.088 1.00 75.50 200 SER A N 1
ATOM 1593 C CA . SER A 1 200 ? -9.177 5.612 23.501 1.00 75.50 200 SER A CA 1
ATOM 1594 C C . SER A 1 200 ? -9.003 7.042 24.005 1.00 75.50 200 SER A C 1
ATOM 1596 O O . SER A 1 200 ? -8.981 7.273 25.218 1.00 75.50 200 SER A O 1
ATOM 1598 N N . LEU A 1 201 ? -8.915 8.023 23.102 1.00 76.81 201 LEU A N 1
ATOM 1599 C CA . LEU A 1 201 ? -8.912 9.442 23.468 1.00 76.81 201 LEU A CA 1
ATOM 1600 C C . LEU A 1 201 ? -10.341 9.990 23.390 1.00 76.81 201 LEU A C 1
ATOM 1602 O O . LEU A 1 201 ? -10.661 10.829 22.548 1.00 76.81 201 LEU A O 1
ATOM 1606 N N . ASN A 1 202 ? -11.198 9.535 24.313 1.00 66.12 202 ASN A N 1
ATOM 1607 C CA . ASN A 1 202 ? -12.636 9.850 24.347 1.00 66.12 202 ASN A CA 1
ATOM 1608 C C . ASN A 1 202 ? -12.955 11.356 24.250 1.00 66.12 202 ASN A C 1
ATOM 1610 O O . ASN A 1 202 ? -13.983 11.725 23.698 1.00 66.12 202 ASN A O 1
ATOM 1614 N N . LYS A 1 203 ? -12.081 12.239 24.757 1.00 70.06 203 LYS A N 1
ATOM 1615 C CA . LYS A 1 203 ? -12.287 13.701 24.705 1.00 70.06 203 LYS A CA 1
ATOM 1616 C C . LYS A 1 203 ? -12.138 14.306 23.305 1.00 70.06 203 LYS A C 1
ATOM 1618 O O . LYS A 1 203 ? -12.642 15.397 23.077 1.00 70.06 203 LYS A O 1
ATOM 1623 N N . LEU A 1 204 ? -11.428 13.635 22.399 1.00 71.75 204 LEU A N 1
ATOM 1624 C CA . LEU A 1 204 ? -11.144 14.130 21.050 1.00 71.75 204 LEU A CA 1
ATOM 1625 C C . LEU A 1 204 ? -11.901 13.354 19.965 1.00 71.75 204 LEU A C 1
ATOM 1627 O O . LEU A 1 204 ? -11.717 13.650 18.791 1.00 71.75 204 LEU A O 1
ATOM 1631 N N . PHE A 1 205 ? -12.723 12.361 20.335 1.00 79.81 205 PHE A N 1
ATOM 1632 C CA . PHE A 1 205 ? -13.350 11.419 19.394 1.00 79.81 205 PHE A CA 1
ATOM 1633 C C . PHE A 1 205 ? -12.334 10.750 18.447 1.00 79.81 205 PHE A C 1
ATOM 1635 O O . PHE A 1 205 ? -12.670 10.365 17.329 1.00 79.81 205 PHE A O 1
ATOM 1642 N N . LEU A 1 206 ? -11.083 10.625 18.906 1.00 84.00 206 LEU A N 1
ATOM 1643 C CA . LEU A 1 206 ? -9.969 10.037 18.173 1.00 84.00 206 LEU A CA 1
ATOM 1644 C C . LEU A 1 206 ? -9.583 8.719 18.831 1.00 84.00 206 LEU A C 1
ATOM 1646 O O . LEU A 1 206 ? -9.204 8.687 20.002 1.00 84.00 206 LEU A O 1
ATOM 1650 N N . ASN A 1 207 ? -9.606 7.644 18.053 1.00 89.62 207 ASN A N 1
ATOM 1651 C CA . ASN A 1 207 ? -9.105 6.349 18.498 1.00 89.62 207 ASN A CA 1
ATOM 1652 C C . ASN A 1 207 ? -7.819 6.042 17.732 1.00 89.62 207 ASN A C 1
ATOM 1654 O O . ASN A 1 207 ? -7.899 5.632 16.568 1.00 89.62 207 ASN A O 1
ATOM 1658 N N . PRO A 1 208 ? -6.639 6.301 18.323 1.00 92.81 208 PRO A N 1
ATOM 1659 C CA . PRO A 1 208 ? -5.386 5.924 17.700 1.00 92.81 208 PRO A CA 1
ATOM 1660 C C . PRO A 1 208 ? -5.294 4.404 17.599 1.00 92.81 208 PRO A C 1
ATOM 1662 O O . PRO A 1 208 ? -5.786 3.674 18.461 1.00 92.81 208 PRO A O 1
ATOM 1665 N N . TYR A 1 209 ? -4.634 3.931 16.552 1.00 94.81 209 TYR A N 1
ATOM 1666 C CA . TYR A 1 209 ? -4.387 2.515 16.355 1.00 94.81 209 TYR A CA 1
ATOM 1667 C C . TYR A 1 209 ? -3.015 2.254 15.744 1.00 94.81 209 TYR A C 1
ATOM 1669 O O . TYR A 1 209 ? -2.458 3.066 15.001 1.00 94.81 209 TYR A O 1
ATOM 1677 N N . LEU A 1 210 ? -2.508 1.065 16.044 1.00 97.12 210 LEU A N 1
ATOM 1678 C CA . LEU A 1 210 ? -1.386 0.437 15.367 1.00 97.12 210 LEU A CA 1
ATOM 1679 C C . LEU A 1 210 ? -1.941 -0.650 14.451 1.00 97.12 210 LEU A C 1
ATOM 1681 O O . LEU A 1 210 ? -2.869 -1.360 14.830 1.00 97.12 210 LEU A O 1
ATOM 1685 N N . MET A 1 211 ? -1.384 -0.807 13.260 1.00 97.38 211 MET A N 1
ATOM 1686 C CA . MET A 1 211 ? -1.809 -1.836 12.325 1.00 97.38 211 MET A CA 1
ATOM 1687 C C . MET A 1 211 ? -0.609 -2.468 11.627 1.00 97.38 211 MET A C 1
ATOM 1689 O O . MET A 1 211 ? 0.323 -1.783 11.222 1.00 97.38 211 MET A O 1
ATOM 1693 N N . ILE A 1 212 ? -0.639 -3.786 11.469 1.00 98.00 212 ILE A N 1
ATOM 1694 C CA . ILE A 1 212 ? 0.317 -4.527 10.646 1.00 98.00 212 ILE A CA 1
ATOM 1695 C C . ILE A 1 212 ? -0.449 -5.055 9.442 1.00 98.00 212 ILE A C 1
ATOM 1697 O O . ILE A 1 212 ? -1.487 -5.697 9.612 1.00 98.00 212 ILE A O 1
ATOM 1701 N N . LYS A 1 213 ? 0.056 -4.791 8.235 1.00 97.88 213 LYS A N 1
ATOM 1702 C CA . LYS A 1 213 ? -0.497 -5.346 6.993 1.00 97.88 213 LYS A CA 1
ATOM 1703 C C . LYS A 1 213 ? 0.470 -6.354 6.400 1.00 97.88 213 LYS A C 1
ATOM 1705 O O . LYS A 1 213 ? 1.664 -6.074 6.311 1.00 97.88 213 LYS A O 1
ATOM 1710 N N . LEU A 1 214 ? -0.064 -7.487 5.959 1.00 97.69 214 LEU A N 1
ATOM 1711 C CA . LEU A 1 214 ? 0.599 -8.466 5.103 1.00 97.69 214 LEU A CA 1
ATOM 1712 C C . LEU A 1 214 ? -0.160 -8.475 3.776 1.00 97.69 214 LEU A C 1
ATOM 1714 O O . LEU A 1 214 ? -1.165 -9.164 3.608 1.00 97.69 214 LEU A O 1
ATOM 1718 N N . GLU A 1 215 ? 0.275 -7.619 2.862 1.00 96.81 215 GLU A N 1
ATOM 1719 C CA . GLU A 1 215 ? -0.441 -7.311 1.630 1.00 96.81 215 GLU A CA 1
ATOM 1720 C C . GLU A 1 215 ? 0.540 -7.143 0.469 1.00 96.81 215 GLU A C 1
ATOM 1722 O O . GLU A 1 215 ? 1.612 -6.540 0.611 1.00 96.81 215 GLU A O 1
ATOM 1727 N N . GLY A 1 216 ? 0.142 -7.653 -0.693 1.00 96.19 216 GLY A N 1
ATOM 1728 C CA . GLY A 1 216 ? 0.880 -7.515 -1.939 1.00 96.19 216 GLY A CA 1
ATOM 1729 C C . GLY A 1 216 ? -0.063 -7.435 -3.133 1.00 96.19 216 GLY A C 1
ATOM 1730 O O . GLY A 1 216 ? -1.210 -7.881 -3.073 1.00 96.19 216 GLY A O 1
ATOM 1731 N N . ALA A 1 217 ? 0.427 -6.848 -4.216 1.00 96.19 217 ALA A N 1
ATOM 1732 C CA . ALA A 1 217 ? -0.282 -6.694 -5.472 1.00 96.19 217 ALA A CA 1
ATOM 1733 C C . ALA A 1 217 ? 0.631 -7.061 -6.635 1.00 96.19 217 ALA A C 1
ATOM 1735 O O . ALA A 1 217 ? 1.794 -6.664 -6.675 1.00 96.19 217 ALA A O 1
ATOM 1736 N N . LYS A 1 218 ? 0.096 -7.812 -7.592 1.00 94.94 218 LYS A N 1
ATOM 1737 C CA . LYS A 1 218 ? 0.823 -8.221 -8.789 1.00 94.94 218 LYS A CA 1
ATOM 1738 C C . LYS A 1 218 ? 0.397 -7.361 -9.964 1.00 94.94 218 LYS A C 1
ATOM 1740 O O . LYS A 1 218 ? -0.789 -7.067 -10.120 1.00 94.94 218 LYS A O 1
ATOM 1745 N N . GLU A 1 219 ? 1.354 -6.989 -10.802 1.00 92.75 219 GLU A N 1
ATOM 1746 C CA . GLU A 1 219 ? 1.074 -6.277 -12.042 1.00 92.75 219 GLU A CA 1
ATOM 1747 C C . GLU A 1 219 ? 0.151 -7.101 -12.950 1.00 92.75 219 GLU A C 1
ATOM 1749 O O . GLU A 1 219 ? 0.399 -8.277 -13.235 1.00 92.75 219 GLU A O 1
ATOM 1754 N N . VAL A 1 220 ? -0.907 -6.453 -13.434 1.00 94.38 220 VAL A N 1
ATOM 1755 C CA . VAL A 1 220 ? -1.884 -7.028 -14.367 1.00 94.38 220 VAL A CA 1
ATOM 1756 C C . VAL A 1 220 ? -1.888 -6.347 -15.729 1.00 94.38 220 VAL A C 1
ATOM 1758 O O . VAL A 1 220 ? -2.403 -6.935 -16.680 1.00 94.38 220 VAL A O 1
ATOM 1761 N N . ASN A 1 221 ? -1.350 -5.131 -15.818 1.00 92.31 221 ASN A N 1
ATOM 1762 C CA . ASN A 1 221 ? -1.281 -4.338 -17.041 1.00 92.31 221 ASN A CA 1
ATOM 1763 C C . ASN A 1 221 ? -0.128 -3.331 -16.949 1.00 92.31 221 ASN A C 1
ATOM 1765 O O . ASN A 1 221 ? 0.156 -2.817 -15.863 1.00 92.31 221 ASN A O 1
ATOM 1769 N N . SER A 1 222 ? 0.499 -3.026 -18.082 1.00 90.00 222 SER A N 1
ATOM 1770 C CA . SER A 1 222 ? 1.564 -2.032 -18.179 1.00 90.00 222 SER A CA 1
ATOM 1771 C C . SER A 1 222 ? 1.447 -1.247 -19.477 1.00 90.00 222 SER A C 1
ATOM 1773 O O . SER A 1 222 ? 1.160 -1.804 -20.524 1.00 90.00 222 SER A O 1
ATOM 1775 N N . SER A 1 223 ? 1.704 0.056 -19.433 1.00 90.19 223 SER A N 1
ATOM 1776 C CA . SER A 1 223 ? 1.820 0.867 -20.647 1.00 90.19 223 SER A CA 1
ATOM 1777 C C . SER A 1 223 ? 3.229 0.839 -21.247 1.00 90.19 223 SER A C 1
ATOM 1779 O O . SER A 1 223 ? 3.511 1.631 -22.145 1.00 90.19 223 SER A O 1
ATOM 1781 N N . SER A 1 224 ? 4.132 -0.002 -20.731 1.00 83.62 224 SER A N 1
ATOM 1782 C CA . SER A 1 224 ? 5.463 -0.170 -21.313 1.00 83.62 224 SER A CA 1
ATOM 1783 C C . SER A 1 224 ? 5.336 -0.710 -22.742 1.00 83.62 224 SER A C 1
ATOM 1785 O O . SER A 1 224 ? 4.649 -1.714 -22.949 1.00 83.62 224 SER A O 1
ATOM 1787 N N . PRO A 1 225 ? 6.017 -0.117 -23.740 1.00 77.50 225 PRO A N 1
ATOM 1788 C CA . PRO A 1 225 ? 6.000 -0.638 -25.109 1.00 77.50 225 PRO A CA 1
ATOM 1789 C C . PRO A 1 225 ? 6.629 -2.034 -25.207 1.00 77.50 225 PRO A C 1
ATOM 1791 O O . PRO A 1 225 ? 6.404 -2.753 -26.177 1.00 77.50 225 PRO A O 1
ATOM 1794 N N . TYR A 1 226 ? 7.373 -2.444 -24.179 1.00 73.50 226 TYR A N 1
ATOM 1795 C CA . TYR A 1 226 ? 7.994 -3.755 -24.079 1.00 73.50 226 TYR A CA 1
ATOM 1796 C C . TYR A 1 226 ? 7.150 -4.750 -23.271 1.00 73.50 226 TYR A C 1
ATOM 1798 O O . TYR A 1 226 ? 7.647 -5.822 -22.917 1.00 73.50 226 TYR A O 1
ATOM 1806 N N . GLU A 1 227 ? 5.866 -4.453 -23.005 1.00 76.00 227 GLU A N 1
ATOM 1807 C CA . GLU A 1 227 ? 5.026 -5.349 -22.205 1.00 76.00 227 GLU A CA 1
ATOM 1808 C C . GLU A 1 227 ? 4.920 -6.762 -22.811 1.00 76.00 227 GLU A C 1
ATOM 1810 O O . GLU A 1 227 ? 4.811 -7.755 -22.094 1.00 76.00 227 GLU A O 1
ATOM 1815 N N . ALA A 1 228 ? 4.975 -6.874 -24.137 1.00 70.81 228 ALA A N 1
ATOM 1816 C CA . ALA A 1 228 ? 4.853 -8.156 -24.824 1.00 70.81 228 ALA A CA 1
ATOM 1817 C C . ALA A 1 228 ? 6.098 -9.048 -24.694 1.00 70.81 228 ALA A C 1
ATOM 1819 O O . ALA A 1 228 ? 6.008 -10.256 -24.905 1.00 70.81 228 ALA A O 1
ATOM 1820 N N . VAL A 1 229 ? 7.257 -8.462 -24.389 1.00 64.31 229 VAL A N 1
ATOM 1821 C CA . VAL A 1 229 ? 8.549 -9.143 -24.528 1.00 64.31 229 VAL A CA 1
ATOM 1822 C C . VAL A 1 229 ? 9.227 -9.462 -23.196 1.00 64.31 229 VAL A C 1
ATOM 1824 O O . VAL A 1 229 ? 10.121 -10.305 -23.145 1.00 64.31 229 VAL A O 1
ATOM 1827 N N . TRP A 1 230 ? 8.772 -8.860 -22.098 1.00 69.19 230 TRP A N 1
ATOM 1828 C CA . TRP A 1 230 ? 9.187 -9.252 -20.753 1.00 69.19 230 TRP A CA 1
ATOM 1829 C C . TRP A 1 230 ? 8.298 -10.375 -20.178 1.00 69.19 230 TRP A C 1
ATOM 1831 O O . TRP A 1 230 ? 7.081 -10.414 -20.340 1.00 69.19 230 TRP A O 1
ATOM 1841 N N . SER A 1 231 ? 8.887 -11.339 -19.476 1.00 66.62 231 SER A N 1
ATOM 1842 C CA . SER A 1 231 ? 8.111 -12.396 -18.802 1.00 66.62 231 SER A CA 1
ATOM 1843 C C . SER A 1 231 ? 7.811 -12.059 -17.339 1.00 66.62 231 SER A C 1
ATOM 1845 O O . SER A 1 231 ? 6.880 -12.606 -16.740 1.00 66.62 231 SER A O 1
ATOM 1847 N N . LYS A 1 232 ? 8.593 -11.150 -16.746 1.00 74.44 232 LYS A N 1
ATOM 1848 C CA . LYS A 1 232 ? 8.541 -10.831 -15.321 1.00 74.44 232 LYS A CA 1
ATOM 1849 C C . LYS A 1 232 ? 7.525 -9.718 -15.051 1.00 74.44 232 LYS A C 1
ATOM 1851 O O . LYS A 1 232 ? 7.623 -8.624 -15.595 1.00 74.44 232 LYS A O 1
ATOM 1856 N N . LYS A 1 233 ? 6.571 -9.995 -14.162 1.00 85.06 233 LYS A N 1
ATOM 1857 C CA . LYS A 1 233 ? 5.593 -9.026 -13.645 1.00 85.06 233 LYS A CA 1
ATOM 1858 C C . LYS A 1 233 ? 6.079 -8.466 -12.310 1.00 85.06 233 LYS A C 1
ATOM 1860 O O . LYS A 1 233 ? 6.549 -9.239 -11.476 1.00 85.06 233 LYS A O 1
ATOM 1865 N N . VAL A 1 234 ? 5.960 -7.153 -12.114 1.00 86.12 234 VAL A N 1
ATOM 1866 C CA . VAL A 1 234 ? 6.372 -6.489 -10.868 1.00 86.12 234 VAL A CA 1
ATOM 1867 C C . VAL A 1 234 ? 5.373 -6.795 -9.758 1.00 86.12 234 VAL A C 1
ATOM 1869 O O . VAL A 1 234 ? 4.158 -6.752 -9.973 1.00 86.12 234 VAL A O 1
ATOM 1872 N N . ASN A 1 235 ? 5.887 -7.073 -8.561 1.00 91.06 235 ASN A N 1
ATOM 1873 C CA . ASN A 1 235 ? 5.081 -7.120 -7.350 1.00 91.06 235 ASN A CA 1
ATOM 1874 C C . ASN A 1 235 ? 5.272 -5.837 -6.545 1.00 91.06 235 ASN A C 1
ATOM 1876 O O . ASN A 1 235 ? 6.395 -5.396 -6.304 1.00 91.06 235 ASN A O 1
ATOM 1880 N N . LEU A 1 236 ? 4.161 -5.269 -6.098 1.00 92.44 236 LEU A N 1
ATOM 1881 C CA . LEU A 1 236 ? 4.125 -4.126 -5.207 1.00 92.44 236 LEU A CA 1
ATOM 1882 C C . LEU A 1 236 ? 3.660 -4.584 -3.826 1.00 92.44 236 LEU A C 1
ATOM 1884 O O . LEU A 1 236 ? 2.583 -5.161 -3.682 1.00 92.44 236 LEU A O 1
ATOM 1888 N N . TRP A 1 237 ? 4.467 -4.321 -2.806 1.00 95.12 237 TRP A N 1
ATOM 1889 C CA . TRP A 1 237 ? 4.211 -4.787 -1.448 1.00 95.12 237 TRP A CA 1
ATOM 1890 C C . TRP A 1 237 ? 3.688 -3.656 -0.575 1.00 95.12 237 TRP A C 1
ATOM 1892 O O . TRP A 1 237 ? 4.388 -2.688 -0.329 1.00 95.12 237 TRP A O 1
ATOM 1902 N N . PHE A 1 238 ? 2.486 -3.819 -0.027 1.00 96.25 238 PHE A N 1
ATOM 1903 C CA . PHE A 1 238 ? 1.931 -2.923 0.998 1.00 96.25 238 PHE A CA 1
ATOM 1904 C C . PHE A 1 238 ? 2.162 -3.468 2.414 1.00 96.25 238 PHE A C 1
ATOM 1906 O O . PHE A 1 238 ? 1.532 -3.030 3.379 1.00 96.25 238 PHE A O 1
ATOM 1913 N N . THR A 1 239 ? 3.049 -4.456 2.522 1.00 97.25 239 THR A N 1
ATOM 1914 C CA . THR A 1 239 ? 3.395 -5.133 3.765 1.00 97.25 239 THR A CA 1
ATOM 1915 C C . THR A 1 239 ? 4.233 -4.216 4.640 1.00 97.25 239 THR A C 1
ATOM 1917 O O . THR A 1 239 ? 5.263 -3.705 4.196 1.00 97.25 239 THR A O 1
ATOM 1920 N N . GLY A 1 240 ? 3.803 -4.003 5.881 1.00 97.25 240 GLY A N 1
ATOM 1921 C CA . GLY A 1 240 ? 4.455 -3.043 6.759 1.00 97.25 240 GLY A CA 1
ATOM 1922 C C . GLY A 1 240 ? 3.682 -2.711 8.025 1.00 97.25 240 GLY A C 1
ATOM 1923 O O . GLY A 1 240 ? 2.661 -3.329 8.341 1.00 97.25 240 GLY A O 1
ATOM 1924 N N . VAL A 1 241 ? 4.194 -1.708 8.736 1.00 97.81 241 VAL A N 1
ATOM 1925 C CA . VAL A 1 241 ? 3.618 -1.186 9.980 1.00 97.81 241 VAL A CA 1
ATOM 1926 C C . VAL A 1 241 ? 2.961 0.157 9.700 1.00 97.81 241 VAL A C 1
ATOM 1928 O O . VAL A 1 241 ? 3.527 1.007 9.017 1.00 97.81 241 VAL A O 1
ATOM 1931 N N . TYR A 1 242 ? 1.765 0.338 10.239 1.00 97.88 242 TYR A N 1
ATOM 1932 C CA . TYR A 1 242 ? 0.906 1.489 10.034 1.00 97.88 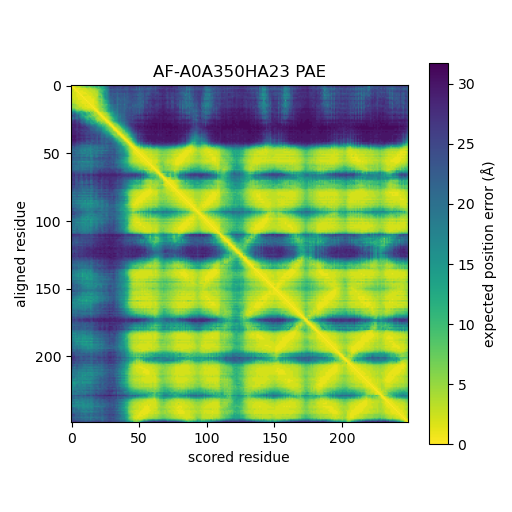242 TYR A CA 1
ATOM 1933 C C . TYR A 1 242 ? 0.493 2.060 11.381 1.00 97.88 242 TYR A C 1
ATOM 1935 O O . TYR A 1 242 ? 0.138 1.324 12.300 1.00 97.88 242 TYR A O 1
ATOM 1943 N N . VAL A 1 243 ? 0.495 3.381 11.479 1.00 96.56 243 VAL A N 1
ATOM 1944 C CA . VAL A 1 243 ? -0.059 4.115 12.616 1.00 96.56 243 VAL A CA 1
ATOM 1945 C C . VAL A 1 243 ? -1.138 5.050 12.106 1.00 96.56 243 VAL A C 1
ATOM 1947 O O . VAL A 1 243 ? -1.007 5.636 11.030 1.00 96.56 243 VAL A O 1
ATOM 1950 N N . GLY A 1 244 ? -2.226 5.174 12.852 1.00 95.00 244 GLY A N 1
ATOM 1951 C CA . GLY A 1 244 ? -3.354 5.974 12.411 1.00 95.00 244 GLY A CA 1
ATOM 1952 C C . GLY A 1 244 ? -4.308 6.334 13.528 1.00 95.00 244 GLY A C 1
ATOM 1953 O O . GLY A 1 244 ? -4.079 6.023 14.695 1.00 95.00 244 GLY A O 1
ATOM 1954 N N . PHE A 1 245 ? -5.385 7.004 13.149 1.00 92.75 245 PHE A N 1
ATOM 1955 C CA . PHE A 1 245 ? -6.497 7.335 14.026 1.00 92.75 245 PHE A CA 1
ATOM 1956 C C . PHE A 1 245 ? -7.815 7.152 13.283 1.00 92.75 245 PHE A C 1
ATOM 1958 O O . PHE A 1 245 ? -7.877 7.345 12.068 1.00 92.75 245 PHE A O 1
ATOM 1965 N N . SER A 1 246 ? -8.863 6.782 14.016 1.00 91.00 246 SER A N 1
ATOM 1966 C CA . SER A 1 246 ? -10.239 6.728 13.516 1.00 91.00 246 SER A CA 1
ATOM 1967 C C . SER A 1 246 ? -11.132 7.712 14.266 1.00 91.00 246 SER A C 1
ATOM 1969 O O . SER A 1 246 ? -11.009 7.836 15.486 1.00 91.00 246 SER A O 1
ATOM 1971 N N . ILE A 1 247 ? -12.061 8.337 13.549 1.00 88.00 247 ILE A N 1
ATOM 1972 C CA . ILE A 1 247 ? -13.108 9.230 14.054 1.00 88.00 247 ILE A CA 1
ATOM 1973 C C . ILE A 1 247 ? -14.463 8.594 13.740 1.00 88.00 247 ILE A C 1
ATOM 1975 O O . ILE A 1 247 ? -14.640 8.110 12.627 1.00 88.00 247 ILE A O 1
ATOM 1979 N N . GLY A 1 248 ? -15.424 8.631 14.669 1.00 74.88 248 GLY A N 1
ATOM 1980 C CA . GLY A 1 248 ? -16.812 8.201 14.411 1.00 74.88 248 GLY A CA 1
ATOM 1981 C C . GLY A 1 248 ? -17.219 6.832 14.976 1.00 74.88 248 GLY A C 1
ATOM 1982 O O . GLY A 1 248 ? -18.135 6.204 14.452 1.00 74.88 248 GLY A O 1
ATOM 1983 N N . ASN A 1 249 ? -16.553 6.362 16.036 1.00 58.91 249 ASN A N 1
ATOM 1984 C CA . ASN A 1 249 ? -17.010 5.189 16.798 1.00 58.91 249 ASN A CA 1
ATOM 1985 C C . ASN A 1 249 ? -18.150 5.561 17.750 1.00 58.91 249 ASN A C 1
ATOM 1987 O O . ASN A 1 249 ? -17.952 6.523 18.525 1.00 58.91 249 ASN A O 1
#

pLDDT: mean 75.96, std 19.79, range [33.59, 98.0]

Secondary structure (DSSP, 8-state):
--HHHHHHHHHHHHHHHHHHHHHHTTSS----S-S-TTSTTS----EEEEEEEEEEEE--TTSPPP--SSHHHHHHHHEEEEEEEEEEEEEEETTEEEEEEEEEEEEEE--------B---SSS--S-EEEEEEEEEEEEEEEEEEEESSSSEEEEEEEEEEEEEEEEEEEESSSSPEEEEEEEEEEEEEEEEEEE----BGGGTEEEEEEEEEEEEEEEEE--TTTTT--PPPEEE--EEEEEEEE--